Protein AF-A0A3B3R2S9-F1 (afdb_monomer_lite)

Structure (mmCIF, N/CA/C/O backbone):
data_AF-A0A3B3R2S9-F1
#
_entry.id   AF-A0A3B3R2S9-F1
#
loop_
_atom_site.group_PDB
_atom_site.id
_atom_site.type_symbol
_atom_site.label_atom_id
_atom_site.label_alt_id
_atom_site.label_comp_id
_atom_site.label_asym_id
_atom_site.label_entity_id
_atom_site.label_seq_id
_atom_site.pdbx_PDB_ins_code
_atom_site.Cartn_x
_atom_site.Cartn_y
_atom_site.Cartn_z
_atom_site.occupancy
_atom_site.B_iso_or_equiv
_atom_site.auth_seq_id
_atom_site.auth_comp_id
_atom_site.auth_asym_id
_atom_site.auth_atom_id
_atom_site.pdbx_PDB_model_num
ATOM 1 N N . MET A 1 1 ? -2.949 -17.315 0.047 1.00 50.81 1 MET A N 1
ATOM 2 C CA . MET A 1 1 ? -4.050 -16.637 0.762 1.00 50.81 1 MET A CA 1
ATOM 3 C C . MET A 1 1 ? -4.350 -17.452 1.998 1.00 50.81 1 MET A C 1
ATOM 5 O O . MET A 1 1 ? -4.270 -18.671 1.913 1.00 50.81 1 MET A O 1
ATOM 9 N N . VAL A 1 2 ? -4.607 -16.801 3.128 1.00 45.41 2 VAL A N 1
ATOM 10 C CA . VAL A 1 2 ? -4.947 -17.473 4.386 1.00 45.41 2 VAL A CA 1
ATOM 11 C C . VAL A 1 2 ? -6.343 -17.000 4.771 1.00 45.41 2 VAL A C 1
ATOM 13 O O . VAL A 1 2 ? -6.545 -15.801 4.929 1.00 45.41 2 VAL A O 1
ATOM 16 N N . ASN A 1 3 ? -7.291 -17.931 4.872 1.00 53.91 3 ASN A N 1
ATOM 17 C CA . ASN A 1 3 ? -8.600 -17.673 5.462 1.00 53.91 3 ASN A CA 1
ATOM 18 C C . ASN A 1 3 ? -8.483 -17.963 6.961 1.00 53.91 3 ASN A C 1
ATOM 20 O O . ASN A 1 3 ? -8.099 -19.068 7.350 1.00 53.91 3 ASN A O 1
ATOM 24 N N . LYS A 1 4 ? -8.765 -16.968 7.795 1.00 55.22 4 LYS A N 1
ATOM 25 C CA . LYS A 1 4 ? -8.927 -17.160 9.234 1.00 55.22 4 LYS A CA 1
ATOM 26 C C . LYS A 1 4 ? -10.239 -16.504 9.626 1.00 55.22 4 LYS A C 1
ATOM 28 O O . LYS A 1 4 ? -10.381 -15.294 9.481 1.00 55.22 4 LYS A O 1
ATOM 33 N N . LYS A 1 5 ? -11.177 -17.290 10.159 1.00 53.59 5 LYS A N 1
ATOM 34 C CA . LYS A 1 5 ? -12.248 -16.722 10.981 1.00 53.59 5 LYS A CA 1
ATOM 35 C C . LYS A 1 5 ? -11.568 -16.031 12.167 1.00 53.59 5 LYS A C 1
ATOM 37 O O . LYS A 1 5 ? -10.650 -16.601 12.763 1.00 53.59 5 LYS A O 1
ATOM 42 N N . GLY A 1 6 ? -11.942 -14.781 12.434 1.00 48.84 6 GLY A N 1
ATOM 43 C CA . GLY A 1 6 ? -11.413 -14.040 13.577 1.00 48.84 6 GLY A CA 1
ATOM 44 C C . GLY A 1 6 ? -11.714 -14.759 14.897 1.00 48.84 6 GLY A C 1
ATOM 45 O O . GLY A 1 6 ? -12.508 -15.695 14.947 1.00 48.84 6 GLY A O 1
ATOM 46 N N . VAL A 1 7 ? -11.118 -14.284 15.993 1.00 46.88 7 VAL A N 1
ATOM 47 C CA . VAL A 1 7 ? -11.374 -14.799 17.356 1.00 46.88 7 VAL A CA 1
ATOM 48 C C . VAL A 1 7 ? -12.874 -14.736 17.725 1.00 46.88 7 VAL A C 1
ATOM 50 O O . VAL A 1 7 ? -13.332 -15.493 18.573 1.00 46.88 7 VAL A O 1
ATOM 53 N N . ASN A 1 8 ? -13.657 -13.916 17.008 1.00 47.59 8 ASN A N 1
ATOM 54 C CA . ASN A 1 8 ? -15.119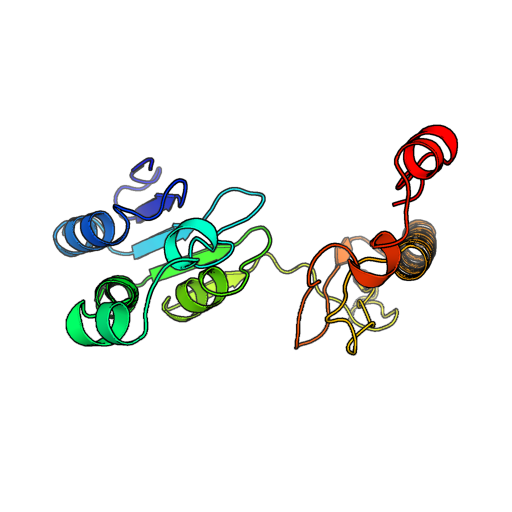 -13.897 17.008 1.00 47.59 8 ASN A CA 1
ATOM 55 C C . ASN A 1 8 ? -15.652 -14.386 15.648 1.00 47.59 8 ASN A C 1
ATOM 57 O O . ASN A 1 8 ? -15.314 -13.819 14.610 1.00 47.59 8 ASN A O 1
ATOM 61 N N . GLN A 1 9 ? -16.519 -15.402 15.651 1.00 60.22 9 GLN A N 1
ATOM 62 C CA . GLN A 1 9 ? -16.996 -16.147 14.468 1.00 60.22 9 GLN A CA 1
ATOM 63 C C . GLN A 1 9 ? -17.768 -15.319 13.408 1.00 60.22 9 GLN A C 1
ATOM 65 O O . GLN A 1 9 ? -18.133 -15.867 12.374 1.00 60.22 9 GLN A O 1
ATOM 70 N N . ASN A 1 10 ? -17.979 -14.016 13.640 1.00 71.31 10 ASN A N 1
ATOM 71 C CA . ASN A 1 10 ? -18.755 -13.096 12.797 1.00 71.31 10 ASN A CA 1
ATOM 72 C C . ASN A 1 10 ? -17.917 -12.287 11.778 1.00 71.31 10 ASN A C 1
ATOM 74 O O . ASN A 1 10 ? -18.448 -11.490 11.005 1.00 71.31 10 ASN A O 1
ATOM 78 N N . LEU A 1 11 ? -16.594 -12.471 11.774 1.00 75.06 11 LEU A N 1
ATOM 79 C CA . LEU A 1 11 ? -15.667 -11.721 10.924 1.00 75.06 11 LEU A CA 1
ATOM 80 C C . LEU A 1 11 ? -15.007 -12.624 9.877 1.00 75.06 11 LEU A C 1
ATOM 82 O O . LEU A 1 11 ? -14.326 -13.596 10.226 1.00 75.06 11 LEU A O 1
ATOM 86 N N . GLY A 1 12 ? -15.159 -12.255 8.604 1.00 76.38 12 GLY A N 1
ATOM 87 C CA . GLY A 1 12 ? -14.412 -12.824 7.485 1.00 76.38 12 GLY A CA 1
ATOM 88 C C . GLY A 1 12 ? -13.149 -12.010 7.219 1.00 76.38 12 GLY A C 1
ATOM 89 O O . GLY A 1 12 ? -13.237 -10.836 6.878 1.00 76.38 12 GLY A O 1
ATOM 90 N N . LEU A 1 13 ? -11.967 -12.605 7.380 1.00 79.50 13 LEU A N 1
ATOM 91 C CA . LEU A 1 13 ? -10.691 -11.927 7.136 1.00 79.50 13 LEU A CA 1
ATOM 92 C C . LEU A 1 13 ? -10.076 -12.397 5.816 1.00 79.50 13 LEU A C 1
ATOM 94 O O . LEU A 1 13 ? -9.788 -13.585 5.645 1.00 79.50 13 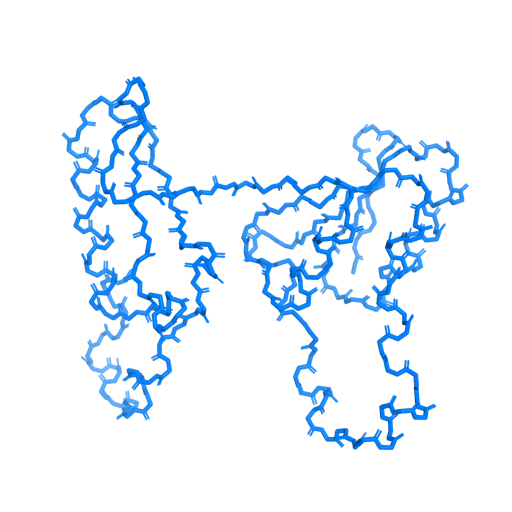LEU A O 1
ATOM 98 N N . VAL A 1 14 ? -9.798 -11.454 4.917 1.00 81.25 14 VAL A N 1
ATOM 99 C CA . VAL A 1 14 ? -9.018 -11.685 3.699 1.00 81.25 14 VAL A CA 1
ATOM 100 C C . VAL A 1 14 ? -7.657 -11.024 3.833 1.00 81.25 14 VAL A C 1
ATOM 102 O O . VAL A 1 14 ? -7.557 -9.803 3.896 1.00 81.25 14 VAL A O 1
ATOM 105 N N . GLN A 1 15 ? -6.598 -11.835 3.798 1.00 79.12 15 GLN A N 1
ATOM 106 C CA . GLN A 1 15 ? -5.230 -11.341 3.677 1.00 79.12 15 GLN A CA 1
ATOM 107 C C . GLN A 1 15 ? -4.704 -11.507 2.243 1.00 79.12 15 GLN A C 1
ATOM 109 O O . GLN A 1 15 ? -4.511 -12.631 1.750 1.00 79.12 15 GLN A O 1
ATOM 114 N N . LEU A 1 16 ? -4.446 -10.378 1.580 1.00 74.31 16 LEU A N 1
ATOM 115 C CA . LEU A 1 16 ? -3.936 -10.309 0.211 1.00 74.31 16 LEU A CA 1
ATOM 116 C C . LEU A 1 16 ? -2.459 -10.732 0.155 1.00 74.31 16 LEU A C 1
ATOM 118 O O . LEU A 1 16 ? -1.558 -9.918 0.308 1.00 74.31 16 LEU A O 1
ATOM 122 N N . ASN A 1 17 ? -2.213 -12.024 -0.089 1.00 63.50 17 ASN A N 1
ATOM 123 C CA . ASN A 1 17 ? -0.859 -12.563 -0.313 1.00 63.50 17 ASN A CA 1
ATOM 124 C C . ASN A 1 17 ? -0.622 -13.043 -1.766 1.00 63.50 17 ASN A C 1
ATOM 126 O O . ASN A 1 17 ? 0.525 -13.249 -2.146 1.00 63.50 17 ASN A O 1
ATOM 130 N N . ARG A 1 18 ? -1.688 -13.224 -2.573 1.00 57.59 18 ARG A N 1
ATOM 131 C CA . ARG A 1 18 ? -1.728 -13.371 -4.055 1.00 57.59 18 ARG A CA 1
ATOM 132 C C . ARG A 1 18 ? -3.179 -13.115 -4.527 1.00 57.59 18 ARG A C 1
ATOM 134 O O . ARG A 1 18 ? -4.068 -13.647 -3.874 1.00 57.59 18 ARG A O 1
ATOM 141 N N . PRO A 1 19 ? -3.456 -12.386 -5.627 1.00 58.12 19 PRO A N 1
ATOM 142 C CA . PRO A 1 19 ? -4.802 -11.853 -5.921 1.00 58.12 19 PRO A CA 1
ATOM 143 C C . PRO A 1 19 ? -5.835 -12.869 -6.450 1.00 58.12 19 PRO A C 1
ATOM 145 O O . PRO A 1 19 ? -7.031 -12.605 -6.399 1.00 58.12 19 PRO A O 1
ATOM 148 N N . LYS A 1 20 ? -5.415 -14.048 -6.933 1.00 59.62 20 LYS A N 1
ATOM 149 C CA . LYS A 1 20 ? -6.267 -14.940 -7.752 1.00 59.62 20 LYS A CA 1
ATOM 150 C C . LYS A 1 20 ? -7.482 -15.588 -7.054 1.00 59.62 20 LYS A C 1
ATOM 152 O O . LYS A 1 20 ? -8.237 -16.265 -7.735 1.00 59.62 20 LYS A O 1
ATOM 157 N N . ALA A 1 21 ? -7.695 -15.410 -5.747 1.00 70.19 21 ALA A N 1
ATOM 158 C CA . ALA A 1 21 ? -8.850 -15.994 -5.041 1.00 70.19 21 ALA A CA 1
ATOM 159 C C . ALA A 1 21 ? -9.625 -15.002 -4.159 1.00 70.19 21 ALA A C 1
ATOM 161 O O . ALA A 1 21 ? -10.443 -15.434 -3.352 1.00 70.19 21 ALA A O 1
ATOM 162 N N . LEU A 1 22 ? -9.410 -13.689 -4.323 1.00 80.31 22 LEU A N 1
ATOM 163 C CA . LEU A 1 22 ? -10.190 -12.670 -3.610 1.00 80.31 22 LEU A CA 1
ATOM 164 C C . LEU A 1 22 ? -11.696 -12.829 -3.879 1.00 80.31 22 LEU A C 1
ATOM 166 O O . LEU A 1 22 ? -12.482 -12.881 -2.941 1.00 80.31 22 LEU A O 1
ATOM 170 N N . ASN A 1 23 ? -12.077 -13.007 -5.145 1.00 82.94 23 ASN A N 1
ATOM 171 C CA . ASN A 1 23 ? -13.479 -13.120 -5.552 1.00 82.94 23 ASN A CA 1
ATOM 172 C C . ASN A 1 23 ? -14.179 -14.322 -4.911 1.00 82.94 23 ASN A C 1
ATOM 174 O O . ASN A 1 23 ? -15.222 -14.155 -4.294 1.00 82.94 23 ASN A O 1
ATOM 178 N N . ALA A 1 24 ? -13.553 -15.501 -4.971 1.00 82.25 24 ALA A N 1
ATOM 179 C CA . ALA A 1 24 ? -14.107 -16.718 -4.382 1.00 82.25 24 ALA A CA 1
ATOM 180 C C . ALA A 1 24 ? -14.246 -16.626 -2.851 1.00 82.25 24 ALA A C 1
ATOM 182 O O . ALA A 1 24 ? -15.160 -17.208 -2.274 1.00 82.25 24 ALA A O 1
ATOM 183 N N . LEU A 1 25 ? -13.357 -15.886 -2.178 1.00 81.25 25 LEU A N 1
ATOM 184 C CA . LEU A 1 25 ? -13.478 -15.628 -0.741 1.00 81.25 25 LEU A CA 1
ATOM 185 C C . LEU A 1 25 ? -14.642 -14.682 -0.436 1.00 81.25 25 LEU A C 1
ATOM 187 O O . LEU A 1 25 ? -15.387 -14.932 0.507 1.00 81.25 25 LEU A O 1
ATOM 191 N N . CYS A 1 26 ? -14.822 -13.629 -1.235 1.00 81.88 26 CYS A N 1
ATOM 192 C CA . CYS A 1 26 ? -15.975 -12.739 -1.122 1.00 81.88 26 CYS A CA 1
ATOM 193 C C . CYS A 1 26 ? -17.296 -13.490 -1.346 1.00 81.88 26 CYS A C 1
ATOM 195 O O . CYS A 1 26 ? -18.226 -13.296 -0.569 1.00 81.88 26 CYS A O 1
ATOM 197 N N . ASP A 1 27 ? -17.359 -14.378 -2.344 1.00 86.19 27 ASP A N 1
ATOM 198 C CA . ASP A 1 27 ? -18.520 -15.247 -2.588 1.00 86.19 27 ASP A CA 1
ATOM 199 C C . ASP A 1 27 ? -18.805 -16.153 -1.382 1.00 86.19 27 ASP A C 1
ATOM 201 O O . ASP A 1 27 ? -19.913 -16.153 -0.850 1.00 86.19 27 ASP A O 1
ATOM 205 N N . GLY A 1 28 ? -17.784 -16.854 -0.878 1.00 82.94 28 GLY A N 1
ATOM 206 C CA . GLY A 1 28 ? -17.942 -17.737 0.279 1.00 82.94 28 GLY A CA 1
ATOM 207 C C . GLY A 1 28 ? -18.366 -17.002 1.555 1.00 82.94 28 GLY A C 1
ATOM 208 O O . GLY A 1 28 ? -19.164 -17.521 2.334 1.00 82.94 28 GLY A O 1
ATOM 209 N N . PHE A 1 29 ? -17.876 -15.778 1.777 1.00 81.81 29 PHE A N 1
ATOM 210 C CA . PHE A 1 29 ? -18.318 -14.966 2.910 1.00 81.81 29 PHE A CA 1
ATOM 211 C C . PHE A 1 29 ? -19.720 -14.409 2.732 1.00 81.81 29 PHE A C 1
ATOM 213 O O . PHE A 1 29 ? -20.396 -14.234 3.737 1.00 81.81 29 PHE A O 1
ATOM 220 N N . GLU A 1 30 ? -20.175 -14.140 1.511 1.00 80.50 30 GLU A N 1
ATOM 221 C CA . GLU A 1 30 ? -21.546 -13.701 1.238 1.00 80.50 30 GLU A CA 1
ATOM 222 C C . GLU A 1 30 ? -22.560 -14.798 1.610 1.00 80.50 30 GLU A C 1
ATOM 224 O O . GLU A 1 30 ? -23.577 -14.503 2.240 1.00 80.50 30 GLU A O 1
ATOM 229 N N . GLU A 1 31 ? -22.239 -16.060 1.313 1.00 85.50 31 GLU A N 1
ATOM 230 C CA . GLU A 1 31 ? -23.083 -17.226 1.613 1.00 85.50 31 GLU A CA 1
ATOM 231 C C . GLU A 1 31 ? -23.081 -17.627 3.101 1.00 85.50 31 GLU A C 1
ATOM 233 O O . GLU A 1 31 ? -24.10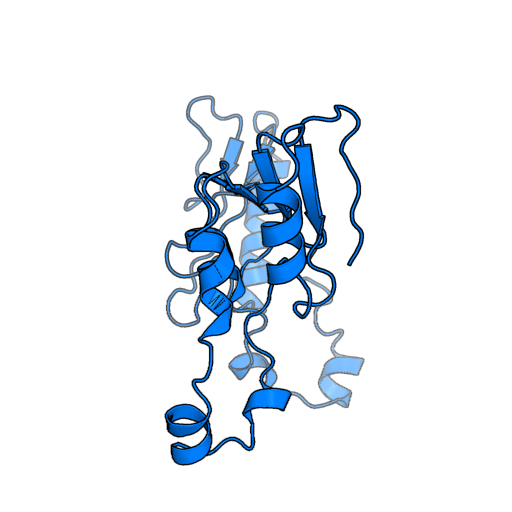2 -18.085 3.615 1.00 85.50 31 GLU A O 1
ATOM 238 N N . ASP A 1 32 ? -21.971 -17.431 3.826 1.00 80.88 32 ASP A N 1
ATOM 239 C CA . ASP A 1 32 ? -21.867 -17.812 5.244 1.00 80.88 32 ASP A CA 1
ATOM 240 C C . ASP A 1 32 ? -22.691 -16.872 6.142 1.00 80.88 32 ASP A C 1
ATOM 242 O O . ASP A 1 32 ? -22.241 -15.783 6.503 1.00 80.88 32 ASP A O 1
ATOM 246 N N . SER A 1 33 ? -23.893 -17.288 6.552 1.00 80.06 33 SER A N 1
ATOM 247 C CA . SER A 1 33 ? -24.795 -16.493 7.403 1.00 80.06 33 SER A CA 1
ATOM 248 C C . SER A 1 33 ? -24.218 -16.130 8.776 1.00 80.06 33 SER A C 1
ATOM 250 O O . SER A 1 33 ? -24.787 -15.280 9.458 1.00 80.06 33 SER A O 1
ATOM 252 N N . GLN A 1 34 ? -23.124 -16.768 9.207 1.00 77.88 34 GLN A N 1
ATOM 253 C CA . GLN A 1 34 ? -22.439 -16.411 10.448 1.00 77.88 34 GLN A CA 1
ATOM 254 C C . GLN A 1 34 ? -21.533 -15.194 10.279 1.00 77.88 34 GLN A C 1
ATOM 256 O O . GLN A 1 34 ? -21.250 -14.548 11.277 1.00 77.88 34 GLN A O 1
ATOM 261 N N . VAL A 1 35 ? -21.086 -14.875 9.059 1.00 80.38 35 VAL A N 1
ATOM 262 C CA . VAL A 1 35 ? -20.249 -13.704 8.766 1.00 80.38 35 VAL A CA 1
ATOM 263 C C . VAL A 1 35 ? -21.129 -12.489 8.505 1.00 80.38 35 VAL A C 1
ATOM 265 O O . VAL A 1 35 ? -21.984 -12.513 7.621 1.00 80.38 35 VAL A O 1
ATOM 268 N N . GLY A 1 36 ? -20.880 -11.409 9.233 1.00 74.19 36 GLY A N 1
ATOM 269 C CA . GLY A 1 36 ? -21.604 -10.143 9.136 1.00 74.19 36 GLY A CA 1
ATOM 270 C C . GLY A 1 36 ? -20.732 -8.977 8.679 1.00 74.19 36 GLY A C 1
ATOM 271 O O . GLY A 1 36 ? -21.269 -7.933 8.333 1.00 74.19 36 GLY A O 1
ATOM 272 N N . VAL A 1 37 ? -19.406 -9.144 8.650 1.00 79.88 37 VAL A N 1
ATOM 273 C CA . VAL A 1 37 ? -18.450 -8.149 8.142 1.00 79.88 37 VAL A CA 1
ATOM 274 C C . VAL A 1 37 ? -17.243 -8.836 7.507 1.00 79.88 37 VAL A C 1
ATOM 276 O O . VAL A 1 37 ? -16.750 -9.851 8.012 1.00 79.88 37 VAL A O 1
ATOM 279 N N . VAL A 1 38 ? -16.750 -8.264 6.411 1.00 82.06 38 VAL A N 1
ATOM 280 C CA . VAL A 1 38 ? -15.533 -8.698 5.725 1.00 82.06 38 VAL A CA 1
ATOM 281 C C . VAL A 1 38 ? -14.441 -7.657 5.940 1.00 82.06 38 VAL A C 1
ATOM 283 O O . VAL A 1 38 ? -14.652 -6.469 5.733 1.00 82.06 38 VAL A O 1
ATOM 286 N N . VAL A 1 39 ? -13.250 -8.091 6.338 1.00 82.56 39 VAL A N 1
ATOM 287 C CA . VAL A 1 39 ? -12.067 -7.235 6.443 1.00 82.56 39 VAL A CA 1
ATOM 288 C C . VAL A 1 39 ? -11.066 -7.663 5.387 1.00 82.56 39 VAL A C 1
ATOM 290 O O . VAL A 1 39 ? -10.578 -8.794 5.408 1.00 82.56 39 VAL A O 1
ATOM 293 N N . ILE A 1 40 ? -10.745 -6.751 4.475 1.00 83.50 40 ILE A N 1
ATOM 294 C CA . ILE A 1 40 ? -9.671 -6.911 3.502 1.00 83.50 40 ILE A CA 1
ATOM 295 C C . ILE A 1 40 ? -8.449 -6.184 4.045 1.00 83.50 40 ILE A C 1
ATOM 297 O O . ILE A 1 40 ? -8.474 -4.984 4.306 1.00 83.50 40 ILE A O 1
ATOM 301 N N . THR A 1 41 ? -7.367 -6.929 4.208 1.00 79.88 41 THR A N 1
ATOM 302 C CA . THR A 1 41 ? -6.070 -6.404 4.620 1.00 79.88 41 THR A CA 1
ATOM 303 C C . THR A 1 41 ? -4.988 -6.977 3.725 1.00 79.88 41 THR A C 1
ATOM 305 O O . THR A 1 41 ? -5.134 -8.032 3.102 1.00 79.88 41 THR A O 1
ATOM 308 N N . GLY A 1 42 ? -3.860 -6.291 3.668 1.00 73.81 42 GLY A N 1
ATOM 309 C CA . GLY A 1 42 ? -2.663 -6.829 3.046 1.00 73.81 42 GLY A CA 1
ATOM 310 C C . GLY A 1 42 ? -1.662 -7.342 4.053 1.00 73.81 42 GLY A C 1
ATOM 311 O O . GLY A 1 42 ? -1.963 -7.564 5.227 1.00 73.81 42 GLY A O 1
ATOM 312 N N . SER A 1 43 ? -0.441 -7.518 3.565 1.00 66.94 43 SER A N 1
ATOM 313 C CA . SER A 1 43 ? 0.717 -7.591 4.445 1.00 66.94 43 SER A CA 1
ATOM 314 C C . SER A 1 43 ? 0.953 -6.241 5.124 1.00 66.94 43 SER A C 1
ATOM 316 O O . SER A 1 43 ? 0.501 -5.207 4.640 1.00 66.94 43 SER A O 1
ATOM 318 N N . GLU A 1 44 ? 1.735 -6.244 6.196 1.00 60.75 44 GLU A N 1
ATOM 319 C CA . GLU A 1 44 ? 2.125 -5.033 6.930 1.00 60.75 44 GLU A CA 1
ATOM 320 C C . GLU A 1 44 ? 2.912 -4.009 6.088 1.00 60.75 44 GLU A C 1
ATOM 322 O O . GLU A 1 44 ? 3.119 -2.885 6.531 1.00 60.75 44 GLU A O 1
ATOM 327 N N . LYS A 1 45 ? 3.400 -4.390 4.899 1.00 55.69 45 LYS A N 1
ATOM 328 C CA . LYS A 1 45 ? 4.308 -3.566 4.080 1.00 55.69 45 LYS A CA 1
ATOM 329 C C . LYS A 1 45 ? 3.631 -2.936 2.872 1.00 55.69 45 LYS A C 1
ATOM 331 O O . LYS A 1 45 ? 3.881 -1.784 2.531 1.00 55.69 45 LYS A O 1
ATOM 336 N N . ALA A 1 46 ? 2.817 -3.719 2.185 1.00 57.44 46 ALA A N 1
ATOM 337 C CA . ALA A 1 46 ? 2.083 -3.288 1.013 1.00 57.44 46 ALA A CA 1
ATOM 338 C C . ALA A 1 46 ? 0.857 -4.172 0.874 1.00 57.44 46 ALA A C 1
ATOM 340 O O . ALA A 1 46 ? 0.908 -5.385 1.126 1.00 57.44 46 ALA A O 1
ATOM 341 N N . ILE A 1 47 ? -0.240 -3.551 0.464 1.00 59.72 47 ILE A N 1
ATOM 342 C CA . ILE A 1 47 ? -1.529 -4.234 0.435 1.00 59.72 47 ILE A CA 1
ATOM 343 C C . ILE A 1 47 ? -1.879 -4.671 -0.968 1.00 59.72 47 ILE A C 1
ATOM 345 O O . ILE A 1 47 ? -2.279 -5.812 -1.181 1.00 59.72 47 ILE A O 1
ATOM 349 N N . ALA A 1 48 ? -1.608 -3.798 -1.929 1.00 62.06 48 ALA A N 1
ATOM 350 C CA . ALA A 1 48 ? -1.506 -4.133 -3.333 1.00 62.06 48 ALA A CA 1
ATOM 351 C C . ALA A 1 48 ? -0.751 -3.002 -4.045 1.00 62.06 48 ALA A C 1
ATOM 353 O O . ALA A 1 48 ? -0.999 -1.821 -3.800 1.00 62.06 48 ALA A O 1
ATOM 354 N N . ALA A 1 49 ? 0.193 -3.371 -4.913 1.00 56.44 49 ALA A N 1
ATOM 355 C CA . ALA A 1 49 ? 0.967 -2.432 -5.731 1.00 56.44 49 ALA A CA 1
ATOM 356 C C . ALA A 1 49 ? 0.312 -2.159 -7.104 1.00 56.44 49 ALA A C 1
ATOM 358 O O . ALA A 1 49 ? 0.894 -1.484 -7.954 1.00 56.44 49 ALA A O 1
ATOM 359 N N . GLY A 1 50 ? -0.897 -2.694 -7.310 1.00 63.47 50 GLY A N 1
ATOM 360 C CA . GLY A 1 50 ? -1.634 -2.676 -8.567 1.00 63.47 50 GLY A CA 1
ATOM 361 C C . GLY A 1 50 ? -1.477 -3.952 -9.384 1.00 63.47 50 GLY A C 1
ATOM 362 O O . GLY A 1 50 ? -1.002 -4.971 -8.883 1.00 63.47 50 GLY A O 1
ATOM 363 N N . SER A 1 51 ? -1.933 -3.895 -10.633 1.00 70.00 51 SER A N 1
ATOM 364 C CA . SER A 1 51 ? -1.847 -5.002 -11.586 1.00 70.00 51 SER A CA 1
ATOM 365 C C . SER A 1 51 ? -0.395 -5.381 -11.883 1.00 70.00 51 SER A C 1
ATOM 367 O O . SER A 1 51 ? 0.494 -4.527 -11.882 1.00 70.00 51 SER A O 1
ATOM 369 N N . ASP A 1 52 ? -0.151 -6.666 -12.148 1.00 74.81 52 ASP A N 1
ATOM 370 C CA . ASP A 1 52 ? 1.185 -7.166 -12.465 1.00 74.81 52 ASP A CA 1
ATOM 371 C C . ASP A 1 52 ? 1.647 -6.622 -13.828 1.00 74.81 52 ASP A C 1
ATOM 373 O O . ASP A 1 52 ? 1.156 -7.008 -14.889 1.00 74.81 52 ASP A O 1
ATOM 377 N N . ILE A 1 53 ? 2.610 -5.699 -13.795 1.00 75.56 53 ILE A N 1
ATOM 378 C CA . ILE A 1 53 ? 3.142 -5.032 -14.990 1.00 75.56 53 ILE A CA 1
ATOM 379 C C . ILE A 1 53 ? 3.780 -6.043 -15.953 1.00 75.56 53 ILE A C 1
ATOM 381 O O . ILE A 1 53 ? 3.699 -5.856 -17.165 1.00 75.56 53 ILE A O 1
ATOM 385 N N . LYS A 1 54 ? 4.383 -7.126 -15.442 1.00 76.50 54 LYS A N 1
ATOM 386 C CA . LYS A 1 54 ? 5.002 -8.162 -16.283 1.00 76.50 54 LYS A CA 1
ATOM 387 C C . LYS A 1 54 ? 3.946 -8.993 -16.999 1.00 76.50 54 LYS A C 1
ATOM 389 O O . LYS A 1 54 ? 4.153 -9.375 -18.146 1.00 76.50 54 LYS A O 1
ATOM 394 N N . GLU A 1 55 ? 2.818 -9.246 -16.339 1.00 75.38 55 GLU A N 1
ATOM 395 C CA . GLU A 1 55 ? 1.679 -9.936 -16.949 1.00 75.38 55 GLU A CA 1
ATOM 396 C C . GLU A 1 55 ? 1.085 -9.112 -18.097 1.00 75.38 55 GLU A C 1
ATOM 398 O O . GLU A 1 55 ? 0.782 -9.653 -19.158 1.00 75.38 55 GLU A O 1
ATOM 403 N N . MET A 1 56 ? 0.991 -7.794 -17.913 1.00 74.50 56 MET A N 1
ATOM 404 C CA . MET A 1 56 ? 0.389 -6.881 -18.887 1.00 74.50 56 MET A CA 1
ATOM 405 C C . MET A 1 56 ? 1.343 -6.432 -20.005 1.00 74.50 56 MET A C 1
ATOM 407 O O . MET A 1 56 ? 0.882 -5.890 -21.008 1.00 74.50 56 MET A O 1
ATOM 411 N N . GLN A 1 57 ? 2.657 -6.642 -19.858 1.00 80.81 57 GLN A N 1
ATOM 412 C CA . GLN A 1 57 ? 3.692 -6.074 -20.736 1.00 80.81 57 GLN A CA 1
ATOM 413 C C . GLN A 1 57 ? 3.482 -6.385 -22.226 1.00 80.81 57 GLN A C 1
ATOM 415 O O . GLN A 1 57 ? 3.762 -5.540 -23.073 1.00 80.81 57 GLN A O 1
ATOM 420 N N . ASN A 1 58 ? 2.999 -7.588 -22.544 1.00 82.25 58 ASN A N 1
ATOM 421 C CA . ASN A 1 58 ? 2.884 -8.078 -23.923 1.00 82.25 58 ASN A CA 1
ATOM 422 C C . ASN A 1 58 ? 1.453 -8.039 -24.469 1.00 82.25 58 ASN A C 1
ATOM 424 O O . ASN A 1 58 ? 1.172 -8.612 -25.522 1.00 82.25 58 ASN A O 1
ATOM 428 N N . TRP A 1 59 ? 0.520 -7.434 -23.740 1.00 79.50 59 TRP A N 1
ATOM 429 C CA . TRP A 1 59 ? -0.870 -7.429 -24.155 1.00 79.50 59 TRP A CA 1
ATOM 430 C C . TRP A 1 59 ? -1.141 -6.419 -25.259 1.00 79.50 59 TRP A C 1
ATOM 432 O O . TRP A 1 59 ? -0.587 -5.322 -25.299 1.00 79.50 59 TRP A O 1
ATOM 442 N N . THR A 1 60 ? -2.047 -6.797 -26.155 1.00 85.00 60 THR A N 1
ATOM 443 C CA . THR A 1 60 ? -2.502 -5.948 -27.252 1.00 85.00 60 THR A CA 1
ATOM 444 C C . THR A 1 60 ? -3.872 -5.367 -26.938 1.00 85.00 60 THR A C 1
ATOM 446 O O . THR A 1 60 ? -4.647 -5.924 -26.160 1.00 85.00 60 THR A O 1
ATOM 449 N N . PHE A 1 61 ? -4.209 -4.267 -27.607 1.00 77.62 61 PHE A N 1
ATOM 450 C CA . PHE A 1 61 ? -5.540 -3.668 -27.528 1.00 77.62 61 PHE A CA 1
ATOM 451 C C . PHE A 1 61 ? -6.662 -4.690 -27.783 1.00 77.62 61 PHE A C 1
ATOM 453 O O . PHE A 1 61 ? -7.621 -4.763 -27.016 1.00 77.62 61 PHE A O 1
ATOM 460 N N . LEU A 1 62 ? -6.518 -5.517 -28.826 1.00 78.62 62 LEU A N 1
ATOM 461 C CA . LEU A 1 62 ? -7.522 -6.517 -29.187 1.00 78.62 62 LEU A CA 1
ATOM 462 C C . LEU A 1 62 ? -7.685 -7.579 -28.092 1.00 78.62 62 LEU A C 1
ATOM 464 O O . LEU A 1 62 ? -8.814 -7.971 -27.799 1.00 78.62 62 LEU A O 1
ATOM 468 N N . ALA A 1 63 ? -6.587 -8.004 -27.459 1.00 78.06 63 ALA A N 1
ATOM 469 C CA . ALA A 1 63 ? -6.624 -8.950 -26.345 1.00 78.06 63 ALA A CA 1
ATOM 470 C C . ALA A 1 63 ? -7.364 -8.369 -25.129 1.00 78.06 63 ALA A C 1
ATOM 472 O O . ALA A 1 63 ? -8.183 -9.059 -24.529 1.00 78.06 63 ALA A O 1
ATOM 473 N N . CYS A 1 64 ? -7.150 -7.090 -24.809 1.00 78.12 64 CYS A N 1
ATOM 474 C CA . CYS A 1 64 ? -7.868 -6.426 -23.720 1.00 78.12 64 CYS A CA 1
ATOM 475 C C . CYS A 1 64 ? -9.370 -6.285 -24.011 1.00 78.12 64 CYS A C 1
ATOM 477 O O . CYS A 1 64 ? -10.193 -6.556 -23.136 1.00 78.12 64 CYS A O 1
ATOM 479 N N . TYR A 1 65 ? -9.719 -5.871 -25.235 1.00 72.69 65 TYR A N 1
ATOM 480 C CA . TYR A 1 65 ? -11.101 -5.605 -25.640 1.00 72.69 65 TYR A CA 1
ATOM 481 C C . TYR A 1 65 ? -11.934 -6.888 -25.759 1.00 72.69 65 TYR A C 1
ATOM 483 O O . TYR A 1 65 ? -13.029 -6.973 -25.212 1.00 72.69 65 TYR A O 1
ATOM 491 N N . SER A 1 66 ? -11.402 -7.907 -26.438 1.00 79.25 66 SER A N 1
ATOM 492 C CA . SER A 1 66 ? -12.098 -9.188 -26.632 1.00 79.25 66 SER A CA 1
ATOM 493 C C . SER A 1 66 ? -12.037 -10.104 -25.406 1.00 79.25 66 SER A C 1
ATOM 495 O O . SER A 1 66 ? -12.960 -10.881 -25.179 1.00 79.25 66 SER A O 1
ATOM 497 N N . GLY A 1 67 ? -10.979 -9.997 -24.595 1.00 76.06 67 GLY A N 1
ATOM 498 C CA . GLY A 1 67 ? -10.761 -10.813 -23.399 1.00 76.06 67 GLY A CA 1
ATOM 499 C C . GLY A 1 67 ? -11.431 -10.288 -22.129 1.00 76.06 67 GLY A C 1
ATOM 500 O O . GLY A 1 67 ? -11.209 -10.854 -21.062 1.00 76.06 67 GLY A O 1
ATOM 501 N N . ASN A 1 68 ? -12.224 -9.212 -22.224 1.00 73.06 68 ASN A N 1
ATOM 502 C CA . ASN A 1 68 ? -12.929 -8.599 -21.096 1.00 73.06 68 ASN A CA 1
ATOM 503 C C . ASN A 1 68 ? -11.991 -8.309 -19.907 1.00 73.06 68 ASN A C 1
ATOM 505 O O . ASN A 1 68 ? -12.225 -8.727 -18.764 1.00 73.06 68 ASN A O 1
ATOM 509 N N . PHE A 1 69 ? -10.867 -7.648 -20.204 1.00 69.94 69 PHE A N 1
ATOM 510 C CA . PHE A 1 69 ? -9.829 -7.354 -19.223 1.00 69.94 69 PHE A CA 1
ATOM 511 C C . PHE A 1 69 ? -10.393 -6.617 -17.995 1.00 69.94 69 PHE A C 1
ATOM 513 O O . PHE A 1 69 ? -11.208 -5.711 -18.124 1.00 69.94 69 PHE A O 1
ATOM 520 N N . LEU A 1 70 ? -9.941 -7.013 -16.798 1.00 67.62 70 LEU A N 1
ATOM 521 C CA . LEU A 1 70 ? -10.365 -6.495 -15.487 1.00 67.62 70 LEU A CA 1
ATOM 522 C C . LEU A 1 70 ? -11.831 -6.745 -15.111 1.00 67.62 70 LEU A C 1
ATOM 524 O O . LEU A 1 70 ? -12.231 -6.344 -14.024 1.00 67.62 70 LEU A O 1
ATOM 528 N N . SER A 1 71 ? -12.624 -7.456 -15.915 1.00 71.88 71 SER A N 1
ATOM 529 C CA . SER A 1 71 ? -14.045 -7.706 -15.605 1.00 71.88 71 SER A CA 1
ATOM 530 C C . SER A 1 71 ? -14.302 -8.374 -14.254 1.00 71.88 71 SER A C 1
ATOM 532 O O . SER A 1 71 ? -15.368 -8.211 -13.677 1.00 71.88 71 SER A O 1
ATOM 534 N N . HIS A 1 72 ? -13.311 -9.083 -13.719 1.00 73.25 72 HIS A N 1
ATOM 535 C CA . HIS A 1 72 ? -13.365 -9.740 -12.413 1.00 73.25 72 HIS A CA 1
ATOM 536 C C . HIS A 1 72 ? -12.911 -8.840 -11.246 1.00 73.25 72 HIS A C 1
ATOM 538 O O . HIS A 1 72 ? -12.980 -9.270 -10.097 1.00 73.25 72 HIS A O 1
ATOM 544 N N . TRP A 1 73 ? -12.398 -7.632 -11.497 1.00 73.69 73 TRP A N 1
ATOM 545 C CA . TRP A 1 73 ? -11.807 -6.765 -10.463 1.00 73.69 73 TRP A CA 1
ATOM 546 C C . TRP A 1 73 ? -12.843 -6.018 -9.619 1.00 73.69 73 TRP A C 1
ATOM 548 O O . TRP A 1 73 ? -12.511 -5.521 -8.551 1.00 73.69 73 TRP A O 1
ATOM 558 N N . ASN A 1 74 ? -14.098 -5.974 -10.061 1.00 77.88 74 ASN A N 1
ATOM 559 C CA . ASN A 1 74 ? -15.189 -5.279 -9.379 1.00 77.88 74 ASN A CA 1
ATOM 560 C C . ASN A 1 74 ? -15.987 -6.176 -8.416 1.00 77.88 74 ASN A C 1
ATOM 562 O O . ASN A 1 74 ? -16.976 -5.728 -7.851 1.00 77.88 74 ASN A O 1
ATOM 566 N N . ARG A 1 75 ? -15.609 -7.444 -8.196 1.00 83.50 75 ARG A N 1
ATOM 567 C CA . ARG A 1 75 ? -16.430 -8.352 -7.372 1.00 83.50 75 ARG A CA 1
ATOM 568 C C . ARG A 1 75 ? -16.663 -7.828 -5.952 1.00 83.50 75 ARG A C 1
ATOM 570 O O . ARG A 1 75 ? -17.754 -8.020 -5.412 1.00 83.50 75 ARG A O 1
ATOM 577 N N . VAL A 1 76 ? -15.656 -7.166 -5.379 1.00 84.38 76 VAL A N 1
ATOM 578 C CA . VAL A 1 76 ? -15.704 -6.579 -4.032 1.00 84.38 76 VAL A CA 1
ATOM 579 C C . VAL A 1 76 ? -16.821 -5.539 -3.913 1.00 84.38 76 VAL A C 1
ATOM 581 O O . VAL A 1 76 ? -17.495 -5.521 -2.892 1.00 84.38 76 VAL A O 1
ATOM 584 N N . SER A 1 77 ? -17.118 -4.772 -4.971 1.00 82.88 77 SER A N 1
ATOM 585 C CA . SER A 1 77 ? -18.177 -3.750 -4.941 1.00 82.88 77 SER A CA 1
ATOM 586 C C . SER A 1 77 ? -19.603 -4.314 -4.970 1.00 82.88 77 SER A C 1
ATOM 588 O O . SER A 1 77 ? -20.559 -3.559 -4.839 1.00 82.88 77 SER A O 1
ATOM 590 N N . PHE A 1 78 ? -19.768 -5.623 -5.187 1.00 85.00 78 PHE A N 1
ATOM 591 C CA . PHE A 1 78 ? -21.070 -6.304 -5.183 1.00 85.00 78 PHE A CA 1
ATOM 592 C C . PHE A 1 78 ? -21.278 -7.193 -3.951 1.00 85.00 78 PHE A C 1
ATOM 594 O O . PHE A 1 78 ? -22.232 -7.969 -3.899 1.00 85.00 78 PHE A O 1
ATOM 601 N N . VAL A 1 79 ? -20.363 -7.164 -2.982 1.00 83.25 79 VAL A N 1
ATOM 602 C CA . VAL A 1 79 ? -20.567 -7.837 -1.693 1.00 83.25 79 VAL A CA 1
ATOM 603 C C . VAL A 1 79 ? -21.619 -7.040 -0.921 1.00 83.25 79 VAL A C 1
ATOM 605 O O . VAL A 1 79 ? -21.512 -5.823 -0.825 1.00 83.25 79 VAL A O 1
ATOM 608 N N . ARG A 1 80 ? -22.670 -7.699 -0.413 1.00 86.56 80 ARG A N 1
ATOM 609 C CA . ARG A 1 80 ? -23.752 -7.000 0.313 1.00 86.56 80 ARG A CA 1
ATOM 610 C C . ARG A 1 80 ? -23.423 -6.820 1.790 1.00 86.56 80 ARG A C 1
ATOM 612 O O . ARG A 1 80 ? -24.023 -5.982 2.459 1.00 86.56 80 ARG A O 1
ATOM 619 N N . LYS A 1 81 ? -22.510 -7.640 2.313 1.00 82.25 81 LYS A N 1
ATOM 620 C CA . LYS A 1 81 ? -21.988 -7.521 3.676 1.00 82.25 81 LYS A CA 1
ATOM 621 C C . LYS A 1 81 ? -20.979 -6.370 3.750 1.00 82.25 81 LYS A C 1
ATOM 623 O O . LYS A 1 81 ? -20.166 -6.268 2.838 1.00 82.25 81 LYS A O 1
ATOM 628 N N . PRO A 1 82 ? -20.967 -5.570 4.832 1.00 84.69 82 PRO A N 1
ATOM 629 C CA . PRO A 1 82 ? -19.994 -4.497 5.005 1.00 84.69 82 PRO A CA 1
ATOM 630 C C . PRO A 1 82 ? -18.547 -4.973 4.824 1.00 84.69 82 PRO A C 1
ATOM 632 O O . PRO A 1 82 ? -18.141 -5.977 5.422 1.00 84.69 82 PRO A O 1
ATOM 635 N N . VAL A 1 83 ? -17.766 -4.233 4.040 1.00 82.12 83 VAL A N 1
ATOM 636 C CA . VAL A 1 83 ? -16.364 -4.502 3.718 1.00 82.12 83 VAL A CA 1
ATOM 637 C C . VAL A 1 83 ? -15.473 -3.383 4.254 1.00 82.12 83 VAL A C 1
ATOM 639 O O . VAL A 1 83 ? -15.601 -2.220 3.882 1.00 82.12 83 VAL A O 1
ATOM 642 N N . ILE A 1 84 ? -14.515 -3.731 5.108 1.00 82.69 84 ILE A N 1
ATOM 643 C CA . ILE A 1 84 ? -13.532 -2.798 5.663 1.00 82.69 84 ILE A CA 1
ATOM 644 C C . ILE A 1 84 ? -12.181 -3.062 5.010 1.00 82.69 84 ILE A C 1
ATOM 646 O O . ILE A 1 84 ? -11.633 -4.159 5.128 1.00 82.69 84 ILE A O 1
ATOM 650 N N . PHE A 1 85 ? -11.611 -2.043 4.377 1.00 82.94 85 PHE A N 1
ATOM 651 C CA . PHE A 1 85 ? -10.220 -2.058 3.957 1.00 82.94 85 PHE A CA 1
ATOM 652 C C . PHE A 1 85 ? -9.339 -1.571 5.103 1.00 82.94 85 PHE A C 1
ATOM 654 O O . PHE A 1 85 ? -9.247 -0.374 5.378 1.00 82.94 85 PHE A O 1
ATOM 661 N N . ALA A 1 86 ? -8.705 -2.505 5.801 1.00 78.00 86 ALA A N 1
ATOM 662 C CA . ALA A 1 86 ? -7.781 -2.189 6.877 1.00 78.00 86 ALA A CA 1
ATOM 663 C C . ALA A 1 86 ? -6.367 -2.130 6.307 1.00 78.00 86 ALA A C 1
ATOM 665 O O . ALA A 1 86 ? -5.827 -3.149 5.867 1.00 78.00 86 ALA A O 1
ATOM 666 N N . MET A 1 87 ? -5.774 -0.932 6.310 1.00 72.38 87 MET A N 1
ATOM 667 C CA . MET A 1 87 ? -4.450 -0.723 5.755 1.00 72.38 87 MET A CA 1
ATOM 668 C C . MET A 1 87 ? -3.396 -0.232 6.731 1.00 72.38 87 MET A C 1
ATOM 670 O O . MET A 1 87 ? -3.526 0.817 7.359 1.00 72.38 87 MET A O 1
ATOM 674 N N . ASN A 1 88 ? -2.302 -0.995 6.758 1.00 59.62 88 ASN A N 1
ATOM 675 C CA . ASN A 1 88 ? -1.009 -0.615 7.295 1.00 59.62 88 ASN A CA 1
ATOM 676 C C . ASN A 1 88 ? -0.008 -0.626 6.122 1.00 59.62 88 ASN A C 1
ATOM 678 O O . ASN A 1 88 ? 0.251 -1.686 5.551 1.00 59.62 88 ASN A O 1
ATOM 682 N N . GLY A 1 89 ? 0.465 0.548 5.688 1.00 58.88 89 GLY A N 1
ATOM 683 C CA . GLY A 1 89 ? 1.363 0.699 4.531 1.00 58.88 89 GLY A CA 1
ATOM 684 C C . GLY A 1 89 ? 0.703 1.272 3.268 1.00 58.88 89 GLY A C 1
ATOM 685 O O . GLY A 1 89 ? -0.354 1.896 3.330 1.00 58.88 89 GLY A O 1
ATOM 686 N N . PHE A 1 90 ? 1.345 1.108 2.104 1.00 57.12 90 PHE A N 1
ATOM 687 C CA . PHE A 1 90 ? 0.893 1.748 0.862 1.00 57.12 90 PHE A CA 1
ATOM 688 C C . PHE A 1 90 ? -0.117 0.901 0.088 1.00 57.12 90 PHE A C 1
ATOM 690 O O . PHE A 1 90 ? 0.093 -0.285 -0.187 1.00 57.12 90 PHE A O 1
ATOM 697 N N . ALA A 1 91 ? -1.184 1.563 -0.342 1.00 62.94 91 ALA A N 1
ATOM 698 C CA . ALA A 1 91 ? -2.054 1.114 -1.411 1.00 62.94 91 ALA A CA 1
ATOM 699 C C . ALA A 1 91 ? -1.676 1.913 -2.666 1.00 62.94 91 ALA A C 1
ATOM 701 O O . ALA A 1 91 ? -1.934 3.113 -2.742 1.00 62.94 91 ALA A O 1
ATOM 702 N N . LEU A 1 92 ? -1.001 1.278 -3.628 1.00 59.84 92 LEU A N 1
ATOM 703 C CA . LEU A 1 92 ? -0.535 1.945 -4.848 1.00 59.84 92 LEU A CA 1
ATOM 704 C C . LEU A 1 92 ? -1.299 1.404 -6.055 1.00 59.84 92 LEU A C 1
ATOM 706 O O . LEU A 1 92 ? -1.524 0.197 -6.161 1.00 59.84 92 LEU A O 1
ATOM 710 N N . ARG A 1 93 ? -1.660 2.291 -6.991 1.00 71.44 93 ARG A N 1
ATOM 711 C CA . ARG A 1 93 ? -2.339 1.933 -8.251 1.00 71.44 93 ARG A CA 1
ATOM 712 C C . ARG A 1 93 ? -3.587 1.080 -7.959 1.00 71.44 93 ARG A C 1
ATOM 714 O O . ARG A 1 93 ? -4.421 1.512 -7.172 1.00 71.44 93 ARG A O 1
ATOM 721 N N . GLY A 1 94 ? -3.681 -0.140 -8.486 1.00 70.88 94 GLY A N 1
ATOM 722 C CA . GLY A 1 94 ? -4.825 -1.027 -8.240 1.00 70.88 94 GLY A CA 1
ATOM 723 C C . GLY A 1 94 ? -5.052 -1.456 -6.789 1.00 70.88 94 GLY A C 1
ATOM 724 O O . GLY A 1 94 ? -6.150 -1.887 -6.451 1.00 70.88 94 GLY A O 1
ATOM 725 N N . GLY A 1 95 ? -4.076 -1.280 -5.892 1.00 74.56 95 GLY A N 1
ATOM 726 C CA . GLY A 1 95 ? -4.338 -1.418 -4.458 1.00 74.56 95 GLY A CA 1
ATOM 727 C C . GLY A 1 95 ? -5.146 -0.272 -3.859 1.00 74.56 95 GLY A C 1
ATOM 728 O O . GLY A 1 95 ? -5.911 -0.505 -2.930 1.00 74.56 95 GLY A O 1
ATOM 729 N N . CYS A 1 96 ? -5.012 0.943 -4.400 1.00 73.12 96 CYS A N 1
ATOM 730 C CA . CYS A 1 96 ? -5.852 2.081 -4.025 1.00 73.12 96 CYS A CA 1
ATOM 731 C C . CYS A 1 96 ? -7.275 1.907 -4.585 1.00 73.12 96 CYS A C 1
ATOM 733 O O . CYS A 1 96 ? -8.245 2.136 -3.872 1.00 73.12 96 CYS A O 1
ATOM 735 N N . GLU A 1 97 ? -7.408 1.407 -5.820 1.00 75.56 97 GLU A N 1
ATOM 736 C CA . GLU A 1 97 ? -8.710 1.088 -6.435 1.00 75.56 97 GLU A CA 1
ATOM 737 C C . GLU A 1 97 ? -9.483 0.050 -5.614 1.00 75.56 97 GLU A C 1
ATOM 739 O O . GLU A 1 97 ? -10.668 0.229 -5.349 1.00 75.56 97 GLU A O 1
ATOM 744 N N . LEU A 1 98 ? -8.793 -0.984 -5.125 1.00 76.56 98 LEU A N 1
ATOM 745 C CA . LEU A 1 98 ? -9.386 -1.976 -4.234 1.00 76.56 98 LEU A CA 1
ATOM 746 C C . LEU A 1 98 ? -9.809 -1.383 -2.880 1.00 76.56 98 LEU A C 1
ATOM 748 O O . LEU A 1 98 ? -10.884 -1.711 -2.382 1.00 76.56 98 LEU A O 1
ATOM 752 N N . ALA A 1 99 ? -8.990 -0.503 -2.294 1.00 80.00 99 ALA A N 1
ATOM 753 C CA . ALA A 1 99 ? -9.337 0.187 -1.052 1.00 80.00 99 ALA A CA 1
ATOM 754 C C . ALA A 1 99 ? -10.620 1.017 -1.201 1.00 80.00 99 ALA A C 1
ATOM 756 O O . ALA A 1 99 ? -11.469 1.001 -0.315 1.00 80.00 99 ALA A O 1
ATOM 757 N N . MET A 1 100 ? -10.786 1.685 -2.348 1.00 79.69 100 MET A N 1
ATOM 758 C CA . MET A 1 100 ? -11.957 2.511 -2.664 1.00 79.69 100 MET A CA 1
ATOM 759 C C . MET A 1 100 ? -13.229 1.712 -2.969 1.00 79.69 100 MET A C 1
ATOM 761 O O . MET A 1 100 ? -14.317 2.276 -2.914 1.00 79.69 100 MET A O 1
ATOM 765 N N . MET A 1 101 ? -13.121 0.419 -3.286 1.00 83.50 101 MET A N 1
ATOM 766 C CA . MET A 1 101 ? -14.289 -0.456 -3.451 1.00 83.50 101 MET A CA 1
ATOM 767 C C . MET A 1 101 ? -14.872 -0.942 -2.115 1.00 83.50 101 MET A C 1
ATOM 769 O O . MET A 1 101 ? -15.916 -1.588 -2.124 1.00 83.50 101 MET A O 1
ATOM 773 N N . CYS A 1 102 ? -14.202 -0.679 -0.989 1.00 82.81 102 CYS A N 1
ATOM 774 C CA . CYS A 1 102 ? -14.650 -1.079 0.345 1.00 82.81 102 CYS A CA 1
ATOM 775 C C . CYS A 1 102 ? -15.467 0.036 1.021 1.00 82.81 102 CYS A C 1
ATOM 777 O O . CYS A 1 102 ? -15.236 1.217 0.769 1.00 82.81 102 CYS A O 1
ATOM 779 N N . ASP A 1 103 ? -16.374 -0.328 1.931 1.00 82.38 103 ASP A N 1
ATOM 780 C CA . ASP A 1 103 ? -17.269 0.611 2.625 1.00 82.38 103 ASP A CA 1
ATOM 781 C C . ASP A 1 103 ? -16.540 1.525 3.624 1.00 82.38 103 ASP A C 1
ATOM 783 O O . ASP A 1 103 ? -16.915 2.682 3.810 1.00 82.38 103 ASP A O 1
ATOM 787 N N . ILE A 1 104 ? -15.497 1.018 4.294 1.00 80.19 104 ILE A N 1
ATOM 788 C CA . ILE A 1 104 ? -14.688 1.784 5.255 1.00 80.19 104 ILE A CA 1
ATOM 789 C C . ILE A 1 104 ? -13.212 1.546 4.971 1.00 80.19 104 ILE A C 1
ATOM 791 O O . ILE A 1 104 ? -12.757 0.404 4.974 1.00 80.19 104 ILE A O 1
ATOM 795 N N . ILE A 1 105 ? -12.441 2.623 4.821 1.00 79.44 105 ILE A N 1
ATOM 796 C CA . ILE A 1 105 ? -10.981 2.547 4.769 1.00 79.44 105 ILE A CA 1
ATOM 797 C C . ILE A 1 10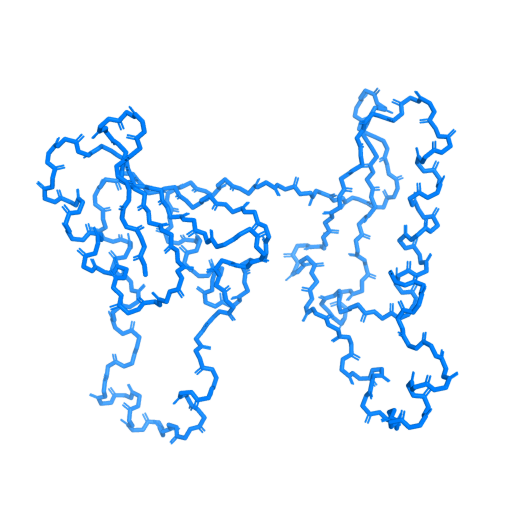5 ? -10.435 2.912 6.144 1.00 79.44 105 ILE A C 1
ATOM 799 O O . ILE A 1 105 ? -10.386 4.080 6.531 1.00 79.44 105 ILE A O 1
ATOM 803 N N . TYR A 1 106 ? -10.004 1.901 6.888 1.00 72.12 106 TYR A N 1
ATOM 804 C CA . TYR A 1 106 ? -9.229 2.112 8.098 1.00 72.12 106 TYR A CA 1
ATOM 805 C C . TYR A 1 106 ? -7.765 2.229 7.704 1.00 72.12 106 TYR A C 1
ATOM 807 O O . TYR A 1 106 ? -7.023 1.246 7.644 1.00 72.12 106 TYR A O 1
ATOM 815 N N . VAL A 1 107 ? -7.369 3.456 7.381 1.00 63.88 107 VAL A N 1
ATOM 816 C CA . VAL A 1 107 ? -5.963 3.777 7.202 1.00 63.88 107 VAL A CA 1
ATOM 817 C C . VAL A 1 107 ? -5.384 4.021 8.577 1.00 63.88 107 VAL A C 1
ATOM 819 O O . VAL A 1 107 ? -5.785 4.951 9.279 1.00 63.88 107 VAL A O 1
ATOM 822 N N . ILE A 1 108 ? -4.391 3.222 8.939 1.00 53.66 108 ILE A N 1
ATOM 823 C CA . ILE A 1 108 ? -3.472 3.604 10.000 1.00 53.66 108 ILE A CA 1
ATOM 824 C C . ILE A 1 108 ? -2.633 4.740 9.408 1.00 53.66 108 ILE A C 1
ATOM 826 O O . ILE A 1 108 ? -1.564 4.531 8.833 1.00 53.66 108 ILE A O 1
ATOM 830 N N . LEU A 1 109 ? -3.214 5.946 9.432 1.00 45.91 109 LEU A N 1
ATOM 831 C CA . LEU A 1 109 ? -2.591 7.143 8.906 1.00 45.91 109 LEU A CA 1
ATOM 832 C C . LEU A 1 109 ? -1.437 7.451 9.814 1.00 45.91 109 LEU A C 1
ATOM 834 O O . LEU A 1 109 ? -1.595 7.708 11.010 1.00 45.91 109 LEU A O 1
ATOM 838 N N . LYS A 1 110 ? -0.287 7.550 9.180 1.00 46.78 110 LYS A N 1
ATOM 839 C CA . LYS A 1 110 ? 0.620 8.574 9.602 1.00 46.78 110 LYS A CA 1
ATOM 840 C C . LYS A 1 110 ? 0.312 9.816 8.692 1.00 46.78 110 LYS A C 1
ATOM 842 O O . LYS A 1 110 ? 0.297 9.661 7.481 1.00 46.78 110 LYS A O 1
ATOM 847 N N . LEU A 1 111 ? -0.161 10.953 9.250 1.00 36.47 111 LEU A N 1
ATOM 848 C CA . LEU A 1 111 ? -0.399 12.335 8.737 1.00 36.47 111 LEU A CA 1
ATOM 849 C C . LEU A 1 111 ? 0.897 13.148 8.588 1.00 36.47 111 LEU A C 1
ATOM 851 O O . LEU A 1 111 ? 1.828 12.825 9.288 1.00 36.47 111 LEU A O 1
ATOM 855 N N . ASN A 1 112 ? 0.930 14.237 7.806 1.00 37.97 112 ASN A N 1
ATOM 856 C CA . ASN A 1 112 ? 1.457 15.516 8.248 1.00 37.97 112 ASN A CA 1
ATOM 857 C C . ASN A 1 112 ? 1.268 16.752 7.345 1.00 37.97 112 ASN A C 1
ATOM 859 O O . ASN A 1 112 ? 0.911 16.634 6.184 1.00 37.97 112 ASN A O 1
ATOM 863 N N . PHE A 1 113 ? 1.468 17.911 7.998 1.00 36.97 113 PHE A N 1
ATOM 864 C CA . PHE A 1 113 ? 1.595 19.323 7.633 1.00 36.97 113 PHE A CA 1
ATOM 865 C C . PHE A 1 113 ? 3.083 19.716 7.591 1.00 36.97 113 PHE A C 1
ATOM 867 O O . PHE A 1 113 ? 3.919 19.041 8.183 1.00 36.97 113 PHE A O 1
ATOM 874 N N . ILE A 1 114 ? 3.402 20.865 6.995 1.00 47.81 114 ILE A N 1
ATOM 875 C CA . ILE A 1 114 ? 4.585 21.671 7.360 1.00 47.81 114 ILE A CA 1
ATOM 876 C C . ILE A 1 114 ? 4.629 21.803 8.894 1.00 47.81 114 ILE A C 1
ATOM 878 O O . ILE A 1 114 ? 3.589 22.094 9.464 1.00 47.81 114 ILE A O 1
ATOM 882 N N . LEU A 1 115 ? 5.781 21.566 9.538 1.00 45.62 115 LEU A N 1
ATOM 883 C CA . LEU A 1 115 ? 5.985 21.500 11.002 1.00 45.62 115 LEU A CA 1
ATOM 884 C C . LEU A 1 115 ? 4.916 22.222 11.844 1.00 45.62 115 LEU A C 1
ATOM 886 O O . LEU A 1 115 ? 4.992 23.426 12.080 1.00 45.62 115 LEU A O 1
ATOM 890 N N . LEU A 1 116 ? 3.936 21.463 12.330 1.00 52.22 116 LEU A N 1
ATOM 891 C CA . LEU A 1 116 ? 2.937 21.928 13.286 1.00 52.22 116 LEU A CA 1
ATOM 892 C C . LEU A 1 116 ? 2.823 20.914 14.413 1.00 52.22 116 LEU A C 1
ATOM 894 O O . LEU A 1 116 ? 2.950 19.707 14.203 1.00 52.22 116 LEU A O 1
ATOM 898 N N . LYS A 1 117 ? 2.542 21.412 15.611 1.00 49.22 117 LYS A N 1
ATOM 899 C CA . LYS A 1 117 ? 2.067 20.573 16.700 1.00 49.22 117 LYS A CA 1
ATOM 900 C C . LYS A 1 117 ? 0.533 20.555 16.669 1.00 49.22 117 LYS A C 1
ATOM 902 O O . LYS A 1 117 ? -0.080 21.565 16.328 1.00 49.22 117 LYS A O 1
ATOM 907 N N . GLY A 1 118 ? -0.088 19.425 17.011 1.00 49.97 118 GLY A N 1
ATOM 908 C CA . GLY A 1 118 ? -1.549 19.292 17.112 1.00 49.97 118 GLY A CA 1
ATOM 909 C C . GLY A 1 118 ? -2.180 20.288 18.101 1.00 49.97 118 GLY A C 1
ATOM 910 O O . GLY A 1 118 ? -1.477 21.011 18.797 1.00 49.97 118 GLY A O 1
ATOM 911 N N . VAL A 1 119 ? -3.514 20.313 18.213 1.00 46.19 119 VAL A N 1
ATOM 912 C CA . VAL A 1 119 ? -4.258 21.278 19.064 1.00 46.19 119 VAL A CA 1
ATOM 913 C C . VAL A 1 119 ? -3.803 21.268 20.536 1.00 46.19 119 VAL A C 1
ATOM 915 O O . VAL A 1 119 ? -3.831 22.301 21.195 1.00 46.19 119 VAL A O 1
ATOM 918 N N . GLN A 1 120 ? -3.326 20.125 21.040 1.00 57.38 120 GLN A N 1
ATOM 919 C CA . GLN A 1 120 ? -2.757 19.971 22.390 1.00 57.38 120 GLN A CA 1
ATOM 920 C C . GLN A 1 120 ? -1.221 20.044 22.432 1.00 57.38 120 GLN A C 1
ATOM 922 O O . GLN A 1 120 ? -0.607 19.729 23.443 1.00 57.38 120 GLN A O 1
ATOM 927 N N . GLN A 1 121 ? -0.593 20.414 21.319 1.00 60.91 121 GLN A N 1
ATOM 928 C CA . GLN A 1 121 ? 0.850 20.493 21.112 1.00 60.91 121 GLN A CA 1
ATOM 929 C C . GLN A 1 121 ? 1.653 19.204 21.375 1.00 60.91 121 GLN A C 1
ATOM 931 O O . GLN A 1 121 ? 2.879 19.224 21.406 1.00 60.91 121 GLN A O 1
ATOM 936 N N . ASN A 1 122 ? 0.971 18.066 21.481 1.00 65.81 122 ASN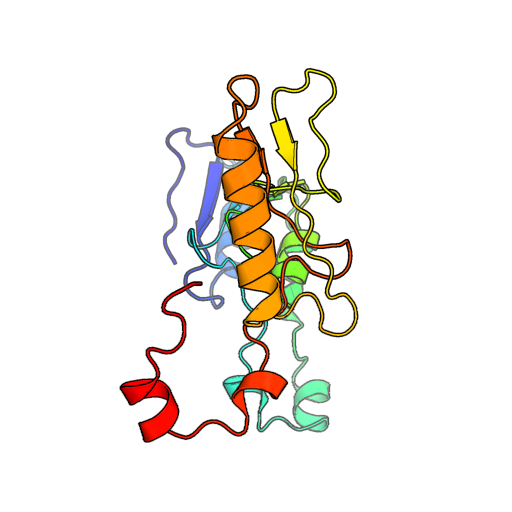 A N 1
ATOM 937 C CA . ASN A 1 122 ? 1.565 16.771 21.799 1.00 65.81 122 ASN A CA 1
ATOM 938 C C . ASN A 1 122 ? 1.762 15.844 20.595 1.00 65.81 122 ASN A C 1
ATOM 940 O O . ASN A 1 122 ? 2.265 14.735 20.754 1.00 65.81 122 ASN A O 1
ATOM 944 N N . VAL A 1 123 ? 1.358 16.265 19.398 1.00 65.62 123 VAL A N 1
ATOM 945 C CA . VAL A 1 123 ? 1.498 15.470 18.175 1.00 65.62 123 VAL A CA 1
ATOM 946 C C . VAL A 1 123 ? 2.238 16.284 17.117 1.00 65.62 123 VAL A C 1
ATOM 948 O O . VAL A 1 123 ? 1.716 17.302 16.674 1.00 65.62 123 VAL A O 1
ATOM 951 N N . GLY A 1 124 ? 3.441 15.851 16.740 1.00 56.19 124 GLY A N 1
ATOM 952 C CA . GLY A 1 124 ? 4.288 16.445 15.706 1.00 56.19 124 GLY A CA 1
ATOM 953 C C . GLY A 1 124 ? 3.946 15.948 14.300 1.00 56.19 124 GLY A C 1
ATOM 954 O O . GLY A 1 124 ? 3.395 14.861 14.114 1.00 56.19 124 GLY A O 1
ATOM 955 N N . LEU A 1 125 ? 4.247 16.769 13.296 1.00 65.12 125 LEU A N 1
ATOM 956 C CA . LEU A 1 125 ? 3.683 16.664 11.956 1.00 65.12 125 LEU A CA 1
ATOM 957 C C . LEU A 1 125 ? 4.693 17.230 10.899 1.00 65.12 125 LEU A C 1
ATOM 959 O O . LEU A 1 125 ? 4.919 18.427 10.891 1.00 65.12 125 LEU A O 1
ATOM 963 N N . ILE A 1 126 ? 5.314 16.387 10.049 1.00 71.31 126 ILE A N 1
ATOM 964 C CA . ILE A 1 126 ? 6.327 16.562 8.931 1.00 71.31 126 ILE A CA 1
ATOM 965 C C . ILE A 1 126 ? 5.886 16.243 7.430 1.00 71.31 126 ILE A C 1
ATOM 967 O O . ILE A 1 126 ? 6.250 15.203 6.866 1.00 71.31 126 ILE A O 1
ATOM 971 N N . GLN A 1 127 ? 5.060 17.030 6.739 1.00 71.94 127 GLN A N 1
ATOM 972 C CA . GLN A 1 127 ? 4.514 16.667 5.405 1.00 71.94 127 GLN A CA 1
ATOM 973 C C . GLN A 1 127 ? 5.578 16.523 4.319 1.00 71.94 127 GLN A C 1
ATOM 975 O O . GLN A 1 127 ? 6.329 17.467 4.070 1.00 71.94 127 GLN A O 1
ATOM 980 N N . LEU A 1 128 ? 5.565 15.417 3.564 1.00 77.44 128 LEU A N 1
ATOM 981 C CA . LEU A 1 128 ? 6.410 15.302 2.370 1.00 77.44 128 LEU A CA 1
ATOM 982 C C . LEU A 1 128 ? 5.923 16.259 1.263 1.00 77.44 128 LEU A C 1
ATOM 984 O O . LEU A 1 128 ? 4.765 16.187 0.830 1.00 77.44 128 LEU A O 1
ATOM 988 N N . ASN A 1 129 ? 6.815 17.125 0.764 1.00 75.50 129 ASN A N 1
ATOM 989 C CA . ASN A 1 129 ? 6.485 18.191 -0.192 1.00 75.50 129 ASN A CA 1
ATOM 990 C C . ASN A 1 129 ? 7.411 18.224 -1.425 1.00 75.50 129 ASN A C 1
ATOM 992 O O . ASN A 1 129 ? 8.092 19.208 -1.707 1.00 75.50 129 ASN A O 1
ATOM 996 N N . ARG A 1 130 ? 7.382 17.152 -2.224 1.00 83.50 130 ARG A N 1
ATOM 997 C CA . ARG A 1 130 ? 7.917 17.114 -3.600 1.00 83.50 130 ARG A CA 1
ATOM 998 C C . ARG A 1 130 ? 6.808 16.777 -4.605 1.00 83.50 130 ARG A C 1
ATOM 1000 O O . ARG A 1 130 ? 6.880 15.764 -5.306 1.00 83.50 130 ARG A O 1
ATOM 1007 N N . PRO A 1 131 ? 5.766 17.618 -4.735 1.00 72.88 131 PRO A N 1
ATOM 1008 C CA . PRO A 1 131 ? 4.561 17.289 -5.501 1.00 72.88 131 PRO A CA 1
ATOM 1009 C C . PRO A 1 131 ? 4.827 17.059 -6.995 1.00 72.88 131 PRO A C 1
ATOM 1011 O O . PRO A 1 131 ? 4.137 16.260 -7.622 1.00 72.88 131 PRO A O 1
ATOM 1014 N N . LYS A 1 132 ? 5.856 17.701 -7.571 1.00 79.88 132 LYS A N 1
ATOM 1015 C CA . LYS A 1 132 ? 6.260 17.497 -8.978 1.00 79.88 132 LYS A CA 1
ATOM 1016 C C . LYS A 1 132 ? 6.875 16.116 -9.243 1.00 79.88 132 LYS A C 1
ATOM 1018 O O . LYS A 1 132 ? 6.908 15.686 -10.391 1.00 79.88 132 LYS A O 1
ATOM 1023 N N . ALA A 1 133 ? 7.342 15.435 -8.198 1.00 73.81 133 ALA A N 1
ATOM 1024 C CA . ALA A 1 133 ? 7.894 14.085 -8.249 1.00 73.81 133 ALA A CA 1
ATOM 1025 C C . ALA A 1 133 ? 7.015 13.076 -7.488 1.00 73.81 133 ALA A C 1
ATOM 1027 O O . ALA A 1 133 ? 7.488 11.999 -7.154 1.00 73.81 133 ALA A O 1
ATOM 1028 N N . LEU A 1 134 ? 5.753 13.421 -7.180 1.00 75.81 134 LEU A N 1
ATOM 1029 C CA . LEU A 1 134 ? 4.841 12.599 -6.367 1.00 75.81 134 LEU A CA 1
ATOM 1030 C C . LEU A 1 134 ? 5.471 12.142 -5.041 1.00 75.81 134 LEU A C 1
ATOM 1032 O O . LEU A 1 134 ? 5.297 10.999 -4.621 1.00 75.81 134 LEU A O 1
ATOM 1036 N N . ASN A 1 135 ? 6.238 13.029 -4.400 1.00 76.44 135 ASN A N 1
ATOM 1037 C CA . ASN A 1 135 ? 6.996 12.709 -3.192 1.00 76.44 135 ASN A CA 1
ATOM 1038 C C . ASN A 1 135 ? 7.948 11.517 -3.377 1.00 76.44 135 ASN A C 1
ATOM 1040 O O . ASN A 1 135 ? 8.172 10.759 -2.440 1.00 76.44 135 ASN A O 1
ATOM 1044 N N . ALA A 1 136 ? 8.501 11.329 -4.582 1.00 83.81 136 ALA A N 1
ATOM 1045 C CA . ALA A 1 136 ? 9.591 10.388 -4.771 1.00 83.81 136 ALA A CA 1
ATOM 1046 C C . ALA A 1 136 ? 10.702 10.701 -3.760 1.00 83.81 136 ALA A C 1
ATOM 1048 O O . ALA A 1 136 ? 11.031 11.868 -3.522 1.00 83.81 136 ALA A O 1
ATOM 1049 N N . LEU A 1 137 ? 11.227 9.668 -3.125 1.00 77.69 137 LEU A N 1
ATOM 1050 C CA . LEU A 1 137 ? 12.250 9.799 -2.107 1.00 77.69 137 LEU A CA 1
ATOM 1051 C C . LEU A 1 137 ? 13.572 10.054 -2.819 1.00 77.69 137 LEU A C 1
ATOM 1053 O O . LEU A 1 137 ? 13.948 9.297 -3.712 1.00 77.69 137 LEU A O 1
ATOM 1057 N N . CYS A 1 138 ? 14.207 11.159 -2.464 1.00 83.44 138 CYS A N 1
ATOM 1058 C CA . CYS A 1 138 ? 15.518 11.560 -2.945 1.00 83.44 138 CYS A CA 1
ATOM 1059 C C . CYS A 1 138 ? 16.369 11.978 -1.744 1.00 83.44 138 CYS A C 1
ATOM 1061 O O . CYS A 1 138 ? 15.820 12.264 -0.674 1.00 83.44 138 CYS A O 1
ATOM 1063 N N . ASP A 1 139 ? 17.677 12.094 -1.943 1.00 80.50 139 ASP A N 1
ATOM 1064 C CA . ASP A 1 139 ? 18.658 12.389 -0.887 1.00 80.50 139 ASP A CA 1
ATOM 1065 C C . ASP A 1 139 ? 18.298 13.631 -0.051 1.00 80.50 139 ASP A C 1
ATOM 1067 O O . ASP A 1 139 ? 18.237 13.618 1.183 1.00 80.50 139 ASP A O 1
ATOM 1071 N N . GLY A 1 140 ? 17.934 14.706 -0.755 1.00 80.62 140 GLY A N 1
ATOM 1072 C CA . GLY A 1 140 ? 17.529 15.964 -0.133 1.00 80.62 140 GLY A CA 1
ATOM 1073 C C . GLY A 1 140 ? 16.246 15.855 0.696 1.00 80.62 140 GLY A C 1
ATOM 1074 O O . GLY A 1 140 ? 16.180 16.414 1.787 1.00 80.62 140 GLY A O 1
ATOM 1075 N N . LEU A 1 141 ? 15.243 15.100 0.229 1.00 80.06 141 LEU A N 1
ATOM 1076 C CA . LEU A 1 141 ? 13.992 14.928 0.976 1.00 80.06 141 LEU A CA 1
ATOM 1077 C C . LEU A 1 141 ? 14.233 14.161 2.280 1.00 80.06 141 LEU A C 1
ATOM 1079 O O . LEU A 1 141 ? 13.650 14.500 3.305 1.00 80.06 141 LEU A O 1
ATOM 1083 N N . MET A 1 142 ? 15.108 13.157 2.254 1.00 81.31 142 MET A N 1
ATOM 1084 C CA . MET A 1 142 ? 15.435 12.361 3.438 1.00 81.31 142 MET A CA 1
ATOM 1085 C C . MET A 1 142 ? 16.228 13.162 4.467 1.00 81.31 142 MET A C 1
ATOM 1087 O O . MET A 1 142 ? 15.913 13.118 5.655 1.00 81.31 142 MET A O 1
ATOM 1091 N N . THR A 1 143 ? 17.167 13.992 4.009 1.00 80.88 143 THR A N 1
ATOM 1092 C CA . THR A 1 143 ? 17.881 14.940 4.877 1.00 80.88 143 THR A CA 1
ATOM 1093 C C . THR A 1 143 ? 16.914 15.893 5.596 1.00 80.88 143 THR A C 1
ATOM 1095 O O . THR A 1 143 ? 17.069 16.162 6.789 1.00 80.88 143 THR A O 1
ATOM 1098 N N . GLU A 1 144 ? 15.886 16.387 4.900 1.00 77.75 144 GLU A N 1
ATOM 1099 C CA . GLU A 1 144 ? 14.867 17.271 5.483 1.00 77.75 144 GLU A CA 1
ATOM 1100 C C . GLU A 1 144 ? 13.954 16.555 6.489 1.00 77.75 144 GLU A C 1
ATOM 1102 O O . GLU A 1 144 ? 13.651 17.119 7.544 1.00 77.75 144 GLU A O 1
ATOM 1107 N N . ILE A 1 145 ? 13.548 15.312 6.200 1.00 79.94 145 ILE A N 1
ATOM 1108 C CA . ILE A 1 145 ? 12.757 14.490 7.129 1.00 79.94 145 ILE A CA 1
ATOM 1109 C C . ILE A 1 145 ? 13.542 14.240 8.421 1.00 79.94 145 ILE A C 1
ATOM 1111 O O . ILE A 1 145 ? 12.989 14.436 9.502 1.00 79.94 145 ILE A O 1
ATOM 1115 N N . ASN A 1 146 ? 14.823 13.870 8.319 1.00 80.12 146 ASN A N 1
ATOM 1116 C CA . ASN A 1 146 ? 15.675 13.592 9.480 1.00 80.12 146 ASN A CA 1
ATOM 1117 C C . ASN A 1 146 ? 15.804 14.818 10.383 1.00 80.12 146 ASN A C 1
ATOM 1119 O O . ASN A 1 146 ? 15.541 14.747 11.578 1.00 80.12 146 ASN A O 1
ATOM 1123 N N . LYS A 1 147 ? 16.065 15.987 9.795 1.00 79.56 147 LYS A N 1
ATOM 1124 C CA . LYS A 1 147 ? 16.146 17.238 10.556 1.00 79.56 147 LYS A CA 1
ATOM 1125 C C . LYS A 1 147 ? 14.831 17.596 11.264 1.00 79.56 147 LYS A C 1
ATOM 1127 O O . LYS A 1 147 ? 14.835 18.143 12.370 1.00 79.56 147 LYS A O 1
ATOM 1132 N N . ALA A 1 148 ? 13.695 17.330 10.622 1.00 72.75 148 ALA A N 1
ATOM 1133 C CA . ALA A 1 148 ? 12.378 17.565 11.205 1.00 72.75 148 ALA A CA 1
ATOM 1134 C C . ALA A 1 148 ? 12.064 16.586 12.351 1.00 72.75 148 ALA A C 1
ATOM 1136 O O . ALA A 1 148 ? 11.444 16.984 13.338 1.00 72.75 148 ALA A O 1
ATOM 1137 N N . LEU A 1 149 ? 12.524 15.338 12.242 1.00 77.31 149 LEU A N 1
ATOM 1138 C CA . LEU A 1 149 ? 12.442 14.345 13.311 1.00 77.31 149 LEU A CA 1
ATOM 1139 C C . LEU A 1 149 ? 13.312 14.735 14.510 1.00 77.31 149 LEU A C 1
ATOM 1141 O O . LEU A 1 149 ? 12.771 14.801 15.612 1.00 77.31 149 LEU A O 1
ATOM 1145 N N . ASP A 1 150 ? 14.578 15.107 14.291 1.00 83.12 150 ASP A N 1
ATOM 1146 C CA . ASP A 1 150 ? 15.493 15.571 15.351 1.00 83.12 150 ASP A CA 1
ATOM 1147 C C . ASP A 1 150 ? 14.884 16.744 16.140 1.00 83.12 150 ASP A C 1
ATOM 1149 O O . ASP A 1 150 ? 15.005 16.851 17.360 1.00 83.12 150 ASP A O 1
ATOM 1153 N N . THR A 1 151 ? 14.168 17.629 15.440 1.00 75.25 151 THR A N 1
ATOM 1154 C CA . THR A 1 151 ? 13.490 18.777 16.055 1.00 75.25 151 THR A CA 1
ATOM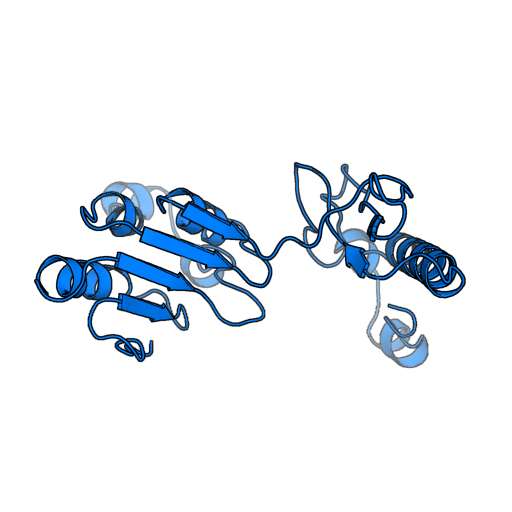 1155 C C . THR A 1 151 ? 12.338 18.347 16.968 1.00 75.25 151 THR A C 1
ATOM 1157 O O . THR A 1 151 ? 12.176 18.918 18.045 1.00 75.25 151 THR A O 1
ATOM 1160 N N . PHE A 1 152 ? 11.532 17.359 16.563 1.00 74.00 152 PHE A N 1
ATOM 1161 C CA . PHE A 1 152 ? 10.438 16.851 17.398 1.00 74.00 152 PHE A CA 1
ATOM 1162 C C . PHE A 1 152 ? 10.923 15.950 18.535 1.00 74.00 152 PHE A C 1
ATOM 1164 O O . PHE A 1 152 ? 10.254 15.881 19.562 1.00 74.00 152 PHE A O 1
ATOM 1171 N N . GLU A 1 153 ? 12.075 15.301 18.383 1.00 72.44 153 GLU A N 1
ATOM 1172 C CA . GLU A 1 153 ? 12.689 14.486 19.434 1.00 72.44 153 GLU A CA 1
ATOM 1173 C C . GLU A 1 153 ? 13.201 15.333 20.607 1.00 72.44 153 GLU A C 1
ATOM 1175 O O . GLU A 1 153 ? 13.065 14.943 21.766 1.00 72.44 153 GLU A O 1
ATOM 1180 N N . LEU A 1 154 ? 13.726 16.531 20.332 1.00 80.06 154 LEU A N 1
ATOM 1181 C CA . LEU A 1 154 ? 14.180 17.464 21.370 1.00 80.06 154 LEU A CA 1
ATOM 1182 C C . LEU A 1 154 ? 13.028 18.139 22.143 1.00 80.06 154 LEU A C 1
ATOM 1184 O O . LEU A 1 154 ? 13.276 18.851 23.119 1.00 80.06 154 LEU A O 1
ATOM 1188 N N . ASP A 1 155 ? 11.775 17.929 21.732 1.00 78.06 155 ASP A N 1
ATOM 1189 C CA . ASP A 1 155 ? 10.598 18.572 22.308 1.00 78.06 155 ASP A CA 1
ATOM 1190 C C . ASP A 1 155 ? 9.851 17.647 23.276 1.00 78.06 155 ASP A C 1
ATOM 1192 O O . ASP A 1 155 ? 9.049 16.802 22.878 1.00 78.06 155 ASP A O 1
ATOM 1196 N N . SER A 1 156 ? 10.057 17.852 24.580 1.00 77.88 156 SER A N 1
ATOM 1197 C CA . SER A 1 156 ? 9.469 17.019 25.640 1.00 77.88 156 SER A CA 1
ATOM 1198 C C . SER A 1 156 ? 7.936 17.050 25.720 1.00 77.88 156 SER A C 1
ATOM 1200 O O . SER A 1 156 ? 7.355 16.288 26.495 1.00 77.88 156 SER A O 1
ATOM 1202 N N . GLN A 1 157 ? 7.264 17.907 24.944 1.00 73.12 157 GLN A N 1
ATOM 1203 C CA . GLN A 1 157 ? 5.803 17.959 24.875 1.00 73.12 157 GLN A CA 1
ATOM 1204 C C . GLN A 1 157 ? 5.230 17.061 23.773 1.00 73.12 157 GLN A C 1
ATOM 1206 O O . GLN A 1 157 ? 4.052 16.714 23.845 1.00 73.12 157 GLN A O 1
ATOM 1211 N N . VAL A 1 158 ? 6.024 16.668 22.770 1.00 71.75 158 VAL A N 1
ATOM 1212 C CA . VAL A 1 158 ? 5.567 15.840 21.647 1.00 71.75 158 VAL A CA 1
ATOM 1213 C C . VAL A 1 158 ? 5.600 14.357 22.030 1.00 71.75 158 VAL A C 1
ATOM 1215 O O . VAL A 1 158 ? 6.651 13.773 22.253 1.00 71.75 158 VAL A O 1
ATOM 1218 N N . GLY A 1 159 ? 4.428 13.723 22.084 1.00 57.53 159 GLY A N 1
ATOM 1219 C CA . GLY A 1 159 ? 4.254 12.300 22.392 1.00 57.53 159 GLY A CA 1
ATOM 1220 C C . GLY A 1 159 ? 4.048 11.395 21.172 1.00 57.53 159 GLY A C 1
ATOM 1221 O O . GLY A 1 159 ? 4.132 10.176 21.299 1.00 57.53 159 GLY A O 1
ATOM 1222 N N . ALA A 1 160 ? 3.771 11.955 19.990 1.00 59.97 160 ALA A N 1
ATOM 1223 C CA . ALA A 1 160 ? 3.687 11.199 18.740 1.00 59.97 160 ALA A CA 1
ATOM 1224 C C . ALA A 1 160 ? 4.078 12.070 17.544 1.00 59.97 160 ALA A C 1
ATOM 1226 O O . ALA A 1 160 ? 3.634 13.206 17.450 1.00 59.97 160 ALA A O 1
ATOM 1227 N N . VAL A 1 161 ? 4.847 11.532 16.596 1.00 52.56 161 VAL A N 1
ATOM 1228 C CA . VAL A 1 161 ? 5.073 12.177 15.298 1.00 52.56 161 VAL A CA 1
ATOM 1229 C C . VAL A 1 161 ? 4.350 11.385 14.235 1.00 52.56 161 VAL A C 1
ATOM 1231 O O . VAL A 1 161 ? 4.491 10.165 14.111 1.00 52.56 161 VAL A O 1
ATOM 1234 N N . VAL A 1 162 ? 3.562 12.097 13.456 1.00 64.31 162 VAL A N 1
ATOM 1235 C CA . VAL A 1 162 ? 2.843 11.529 12.343 1.00 64.31 162 VAL A CA 1
ATOM 1236 C C . VAL A 1 162 ? 3.609 11.869 11.065 1.00 64.31 162 VAL A C 1
ATOM 1238 O O . VAL A 1 162 ? 4.052 13.011 10.988 1.00 64.31 162 VAL A O 1
ATOM 1241 N N . ILE A 1 163 ? 3.781 10.902 10.129 1.00 63.28 163 ILE A N 1
ATOM 1242 C CA . ILE A 1 163 ? 4.292 11.059 8.737 1.00 63.28 163 ILE A CA 1
ATOM 1243 C C . ILE A 1 163 ? 3.380 10.689 7.572 1.00 63.28 163 ILE A C 1
ATOM 1245 O O . ILE A 1 163 ? 2.968 9.552 7.510 1.00 63.28 163 ILE A O 1
ATOM 1249 N N . THR A 1 164 ? 3.141 11.616 6.631 1.00 64.31 164 THR A N 1
ATOM 1250 C CA . THR A 1 164 ? 2.325 11.535 5.413 1.00 64.31 164 THR A CA 1
ATOM 1251 C C . THR A 1 164 ? 2.867 12.364 4.261 1.00 64.31 164 THR A C 1
ATOM 1253 O O . THR A 1 164 ? 3.720 13.237 4.403 1.00 64.31 164 THR A O 1
ATOM 1256 N N . GLY A 1 165 ? 2.344 12.077 3.078 1.00 63.53 165 GLY A N 1
ATOM 1257 C CA . GLY A 1 165 ? 2.593 12.915 1.919 1.00 63.53 165 GLY A CA 1
ATOM 1258 C C . GLY A 1 165 ? 1.541 13.988 1.724 1.00 63.53 165 GLY A C 1
ATOM 1259 O O . GLY A 1 165 ? 0.819 14.385 2.624 1.00 63.53 165 GLY A O 1
ATOM 1260 N N . ASN A 1 166 ? 1.458 14.502 0.514 1.00 64.62 166 ASN A N 1
ATOM 1261 C CA . ASN A 1 166 ? 0.341 15.362 0.157 1.00 64.62 166 ASN A CA 1
ATOM 1262 C C . ASN A 1 166 ? -0.826 14.518 -0.358 1.00 64.62 166 ASN A C 1
ATOM 1264 O O . ASN A 1 166 ? -0.752 13.297 -0.486 1.00 64.62 166 ASN A O 1
ATOM 1268 N N . GLU A 1 167 ? -1.896 15.211 -0.712 1.00 56.53 167 GLU A N 1
ATOM 1269 C CA . GLU A 1 167 ? -3.115 14.627 -1.264 1.00 56.53 167 GLU A CA 1
ATOM 1270 C C . GLU A 1 167 ? -2.872 13.742 -2.498 1.00 56.53 167 GLU A C 1
ATOM 1272 O O . GLU A 1 167 ? -3.675 12.862 -2.791 1.00 56.53 167 GLU A O 1
ATOM 1277 N N . LYS A 1 168 ? -1.777 13.956 -3.240 1.00 58.94 168 LYS A N 1
ATOM 1278 C CA . LYS A 1 168 ? -1.507 13.234 -4.492 1.00 58.94 168 LYS A CA 1
ATOM 1279 C C . LYS A 1 168 ? -0.780 11.918 -4.279 1.00 58.94 168 LYS A C 1
ATOM 1281 O O . LYS A 1 168 ? -0.940 10.999 -5.076 1.00 58.94 168 LYS A O 1
ATOM 1286 N N . ALA A 1 169 ? 0.059 11.842 -3.259 1.00 59.59 169 ALA A N 1
ATOM 1287 C CA . ALA A 1 169 ? 0.780 10.637 -2.904 1.00 59.59 169 ALA A CA 1
ATOM 1288 C C . ALA A 1 169 ? 1.370 10.811 -1.514 1.00 59.59 169 ALA A C 1
ATOM 1290 O O . ALA A 1 169 ? 1.910 11.873 -1.195 1.00 59.59 169 ALA A O 1
ATOM 1291 N N . PHE A 1 170 ? 1.384 9.721 -0.747 1.00 63.12 170 PHE A N 1
ATOM 1292 C CA . PHE A 1 170 ? 2.331 9.607 0.350 1.00 63.12 170 PHE A CA 1
ATOM 1293 C C . PHE A 1 170 ? 3.760 9.794 -0.193 1.00 63.12 170 PHE A C 1
ATOM 1295 O O . PHE A 1 170 ? 4.395 10.813 0.064 1.00 63.12 170 PHE A O 1
ATOM 1302 N N . ALA A 1 171 ? 4.201 8.852 -1.030 1.00 68.25 171 ALA A N 1
ATOM 1303 C CA . ALA A 1 171 ? 5.457 8.856 -1.772 1.00 68.25 171 ALA A CA 1
ATOM 1304 C C . ALA A 1 171 ? 5.345 7.879 -2.949 1.00 68.25 171 ALA A C 1
ATOM 1306 O O . ALA A 1 171 ? 4.807 6.782 -2.796 1.00 68.25 171 ALA A O 1
ATOM 1307 N N . ALA A 1 172 ? 5.859 8.251 -4.120 1.00 64.38 172 ALA A N 1
ATOM 1308 C CA . ALA A 1 172 ? 5.841 7.410 -5.320 1.00 64.38 172 ALA A CA 1
ATOM 1309 C C . ALA A 1 172 ? 6.974 6.365 -5.382 1.00 64.38 172 ALA A C 1
ATOM 1311 O O . ALA A 1 172 ? 7.113 5.683 -6.398 1.00 64.38 172 ALA A O 1
ATOM 1312 N N . GLY A 1 173 ? 7.759 6.216 -4.310 1.00 69.50 173 GLY A N 1
ATOM 1313 C CA . GLY A 1 173 ? 8.934 5.339 -4.246 1.00 69.50 173 GLY A CA 1
ATOM 1314 C C . GLY A 1 173 ? 10.242 6.107 -4.445 1.00 69.50 173 GLY A C 1
ATOM 1315 O O . GLY A 1 173 ? 10.268 7.319 -4.271 1.00 69.50 173 GLY A O 1
ATOM 1316 N N . ALA A 1 174 ? 11.335 5.420 -4.779 1.00 71.62 174 ALA A N 1
ATOM 1317 C CA . ALA A 1 174 ? 12.632 6.064 -5.003 1.00 71.62 174 ALA A CA 1
ATOM 1318 C C . ALA A 1 174 ? 12.624 6.957 -6.257 1.00 71.62 174 ALA A C 1
ATOM 1320 O O . ALA A 1 174 ? 11.957 6.652 -7.252 1.00 71.62 174 ALA A O 1
ATOM 1321 N N . ASP A 1 175 ? 13.376 8.055 -6.225 1.00 81.25 175 ASP A N 1
ATOM 1322 C CA . ASP A 1 175 ? 13.496 8.972 -7.354 1.00 81.25 175 ASP A CA 1
ATOM 1323 C C . ASP A 1 175 ? 14.381 8.372 -8.456 1.00 81.25 175 ASP A C 1
ATOM 1325 O O . ASP A 1 175 ? 15.599 8.533 -8.497 1.00 81.25 175 ASP A O 1
ATOM 1329 N N . ILE A 1 176 ? 13.740 7.670 -9.396 1.00 81.56 176 ILE A N 1
ATOM 1330 C CA . ILE A 1 176 ? 14.412 7.024 -10.533 1.00 81.56 176 ILE A CA 1
ATOM 1331 C C . ILE A 1 176 ? 15.268 8.029 -11.320 1.00 81.56 176 ILE A C 1
ATOM 1333 O O . ILE A 1 176 ? 16.309 7.651 -11.851 1.00 81.56 176 ILE A O 1
ATOM 1337 N N . LYS A 1 177 ? 14.879 9.310 -11.384 1.00 81.50 177 LYS A N 1
ATOM 1338 C CA . LYS A 1 177 ? 15.641 10.331 -12.120 1.00 81.50 177 LYS A CA 1
ATOM 1339 C C . LYS A 1 177 ? 16.939 10.717 -11.417 1.00 81.50 177 LYS A C 1
ATOM 1341 O O . LYS A 1 177 ? 17.892 11.082 -12.102 1.00 81.50 177 LYS A O 1
ATOM 1346 N N . GLU A 1 178 ? 16.974 10.647 -10.090 1.00 81.19 178 GLU A N 1
ATOM 1347 C CA . GLU A 1 178 ? 18.199 10.825 -9.305 1.00 81.19 178 GLU A CA 1
ATOM 1348 C C . GLU A 1 178 ? 19.142 9.635 -9.519 1.00 81.19 178 GLU A C 1
ATOM 1350 O O . GLU A 1 178 ? 20.333 9.815 -9.766 1.00 81.19 178 GLU A O 1
ATOM 1355 N N . MET A 1 179 ? 18.583 8.423 -9.533 1.00 76.31 179 MET A N 1
ATOM 1356 C CA . MET A 1 179 ? 19.352 7.177 -9.576 1.00 76.31 179 MET A CA 1
ATOM 1357 C C . MET A 1 179 ? 19.789 6.740 -10.983 1.00 76.31 179 MET A C 1
ATOM 1359 O O . MET A 1 179 ? 20.711 5.938 -11.110 1.00 76.31 179 MET A O 1
ATOM 1363 N N . GLN A 1 180 ? 19.151 7.237 -12.050 1.00 82.12 180 GLN A N 1
ATOM 1364 C CA . GLN A 1 180 ? 19.335 6.729 -13.424 1.00 82.12 180 GLN A CA 1
ATOM 1365 C C . GLN A 1 180 ? 20.788 6.752 -13.930 1.00 82.12 180 GLN A C 1
ATOM 1367 O O . GLN A 1 180 ? 21.143 5.951 -14.789 1.00 82.12 180 GLN A O 1
ATOM 1372 N N . ASN A 1 181 ? 21.620 7.660 -13.411 1.00 79.38 181 ASN A N 1
ATOM 1373 C CA . ASN A 1 181 ? 23.002 7.853 -13.861 1.00 79.38 181 ASN A CA 1
ATOM 1374 C C . ASN A 1 181 ? 24.040 7.186 -12.950 1.00 79.38 181 ASN A C 1
ATOM 1376 O O . ASN A 1 181 ? 25.242 7.363 -13.149 1.00 79.38 181 ASN A O 1
ATOM 1380 N N . TRP A 1 182 ? 23.607 6.471 -11.916 1.00 77.56 182 TRP A N 1
ATOM 1381 C CA . TRP A 1 182 ? 24.523 5.923 -10.931 1.00 77.56 182 TRP A CA 1
ATOM 1382 C C . TRP A 1 182 ? 25.108 4.598 -11.401 1.00 77.56 182 TRP A C 1
ATOM 1384 O O . TRP A 1 182 ? 24.424 3.745 -11.966 1.00 77.56 182 TRP A O 1
ATOM 1394 N N . THR A 1 183 ? 26.401 4.418 -11.147 1.00 81.00 183 THR A N 1
ATOM 1395 C CA . THR A 1 183 ? 27.107 3.178 -11.462 1.00 81.00 183 THR A CA 1
ATOM 1396 C C . THR A 1 183 ? 27.246 2.317 -10.216 1.00 81.00 183 THR A C 1
ATOM 1398 O O . THR A 1 183 ? 27.258 2.809 -9.086 1.00 81.00 183 THR A O 1
ATOM 1401 N N . PHE A 1 184 ? 27.395 1.012 -10.420 1.00 75.00 184 PHE A N 1
ATOM 1402 C CA . PHE A 1 184 ? 27.604 0.065 -9.330 1.00 75.00 184 PHE A CA 1
ATOM 1403 C C . PHE A 1 184 ? 28.803 0.430 -8.420 1.00 75.00 184 PHE A C 1
ATOM 1405 O O . PHE A 1 184 ? 28.599 0.477 -7.205 1.00 75.00 184 PHE A O 1
ATOM 1412 N N . PRO A 1 185 ? 30.009 0.775 -8.937 1.00 79.88 185 PRO A N 1
ATOM 1413 C CA . PRO A 1 185 ? 31.128 1.188 -8.083 1.00 79.88 185 PRO A CA 1
ATOM 1414 C C . PRO A 1 185 ? 30.832 2.450 -7.263 1.00 79.88 185 PRO A C 1
ATOM 1416 O O . PRO A 1 185 ? 31.214 2.523 -6.099 1.00 79.88 185 PRO A O 1
ATOM 1419 N N . ALA A 1 186 ? 30.108 3.417 -7.839 1.00 76.31 186 ALA A N 1
ATOM 1420 C CA . ALA A 1 186 ? 29.733 4.646 -7.143 1.00 76.31 186 ALA A CA 1
ATOM 1421 C C . ALA A 1 186 ? 28.751 4.380 -5.989 1.00 76.31 186 ALA A C 1
ATOM 1423 O O . ALA A 1 186 ? 28.935 4.913 -4.899 1.00 76.31 186 ALA A O 1
ATOM 1424 N N . CYS A 1 187 ? 27.757 3.507 -6.193 1.00 75.94 187 CYS A N 1
ATOM 1425 C CA . CYS A 1 187 ? 26.810 3.129 -5.139 1.00 75.94 187 CYS A CA 1
ATOM 1426 C C . CYS A 1 187 ? 27.495 2.351 -4.005 1.00 75.94 187 CYS A C 1
ATOM 1428 O O . CYS A 1 187 ? 27.204 2.582 -2.832 1.00 75.94 187 CYS A O 1
ATOM 1430 N N . TYR A 1 188 ? 28.401 1.432 -4.363 1.00 70.94 188 TYR A N 1
ATOM 1431 C CA . TYR A 1 188 ? 29.089 0.549 -3.419 1.00 70.94 188 TYR A CA 1
ATOM 1432 C C . TYR A 1 188 ? 30.122 1.295 -2.566 1.00 70.94 188 TYR A C 1
ATOM 1434 O O . TYR A 1 188 ? 30.145 1.139 -1.349 1.00 70.94 188 TYR A O 1
ATOM 1442 N N . SER A 1 189 ? 30.960 2.133 -3.182 1.00 78.25 189 SER A N 1
ATOM 1443 C CA . SER A 1 189 ? 31.985 2.900 -2.461 1.00 78.25 189 SER A CA 1
ATOM 1444 C C . SER A 1 189 ? 31.435 4.154 -1.773 1.00 78.25 189 SER A C 1
ATOM 1446 O O . SER A 1 189 ? 32.023 4.606 -0.796 1.00 78.25 189 SER A O 1
ATOM 1448 N N . GLY A 1 190 ? 30.323 4.714 -2.266 1.00 73.81 190 GLY A N 1
ATOM 1449 C CA . GLY A 1 190 ? 29.693 5.932 -1.741 1.00 73.81 190 GLY A CA 1
ATOM 1450 C C . GLY A 1 190 ? 28.690 5.712 -0.607 1.00 73.81 190 GLY A C 1
ATOM 1451 O O . GLY A 1 190 ? 28.070 6.676 -0.174 1.00 73.81 190 GLY A O 1
ATOM 1452 N N . ASN A 1 191 ? 28.522 4.470 -0.138 1.00 71.44 191 ASN A N 1
ATOM 1453 C CA . ASN A 1 191 ? 27.591 4.111 0.935 1.00 71.44 191 ASN A CA 1
ATOM 1454 C C . ASN A 1 191 ? 26.149 4.599 0.657 1.00 71.44 191 ASN A C 1
ATOM 1456 O O . ASN A 1 191 ? 25.535 5.291 1.467 1.00 71.44 191 ASN A O 1
ATOM 1460 N N . PHE A 1 192 ? 25.619 4.289 -0.532 1.00 69.50 192 PHE A N 1
ATOM 1461 C CA . PHE A 1 192 ? 24.282 4.728 -0.954 1.00 69.50 192 PHE A CA 1
ATOM 1462 C C . PHE A 1 192 ? 23.197 4.378 0.081 1.00 69.50 192 PHE A C 1
ATOM 1464 O O . PHE A 1 192 ? 23.149 3.250 0.567 1.00 69.50 192 PHE A O 1
ATOM 1471 N N . LEU A 1 193 ? 22.306 5.342 0.363 1.00 68.56 193 LEU A N 1
ATOM 1472 C CA . LEU A 1 193 ? 21.215 5.274 1.348 1.00 68.56 193 LEU A CA 1
ATOM 1473 C C . LEU A 1 193 ? 21.670 5.257 2.816 1.00 68.56 193 LEU A C 1
ATOM 1475 O O . LEU A 1 193 ? 20.832 5.084 3.694 1.00 68.56 193 LEU A O 1
ATOM 1479 N N . SER A 1 194 ? 22.957 5.465 3.127 1.00 72.19 194 SER A N 1
ATOM 1480 C CA . SER A 1 194 ? 23.457 5.368 4.511 1.00 72.19 194 SER A CA 1
ATOM 1481 C C . SER A 1 194 ? 22.866 6.376 5.499 1.00 72.19 194 SER A C 1
ATOM 1483 O O . SER A 1 194 ? 23.104 6.256 6.695 1.00 72.19 194 SER A O 1
ATOM 1485 N N . HIS A 1 195 ? 22.178 7.402 5.006 1.00 62.38 195 HIS A N 1
ATOM 1486 C CA . HIS A 1 195 ? 21.575 8.474 5.796 1.00 62.38 195 HIS A CA 1
ATOM 1487 C C . HIS A 1 195 ? 20.060 8.607 5.543 1.00 62.38 195 HIS A C 1
ATOM 1489 O O . HIS A 1 195 ? 19.471 9.630 5.889 1.00 62.38 195 HIS A O 1
ATOM 1495 N N . TRP A 1 196 ? 19.452 7.601 4.905 1.00 66.00 196 TRP A N 1
ATOM 1496 C CA . TRP A 1 196 ? 18.007 7.485 4.706 1.00 66.00 196 TRP A CA 1
ATOM 1497 C C . TRP A 1 196 ? 17.336 6.752 5.868 1.00 66.00 196 TRP A C 1
ATOM 1499 O O . TRP A 1 196 ? 17.988 5.869 6.470 1.00 66.00 196 TRP A O 1
#

Sequence (196 aa):
MVNKKGVNQNLGLVQLNRPKALNALCDGFEEDSQVGVVVITGSEKAIAAGSDIKEMQNWTFLACYSGNFLSHWNRVSFVRKPVIFAMNGFALRGGCELAMMCDIIYVILKLNFILLKGVQQNVGLIQLNRPKALNALCDGLMTEINKALDTFELDSQVGAVVITGNEKAFAAGADIKEMQNWTFPACYSGNFLSHW

Organism: NCBI:txid1676925

Secondary structure (DSSP, 8-state):
--EEE-SSTTEEEEE-SSGGGHHHHHHHHHH-TT--EEEEE--SSEEE--S-HHHHTT--HHHHHHTTTTTTTTGGGG--S-EEEEESSEE-THHHHHHHTSSEEEE-PPP--SSEE-TTS-EEE-----GGGTT-B-HHHHHHHHHHHHHHHT-TT--EEE---BTTBS--SB-HHHHTT--HHHHHHTTTTTT-

InterPro domains:
  IPR001753 Enoyl-CoA hydratase/isomerase-like domain [PF00378] (8-107)
  IPR001753 Enoyl-CoA hydratase/isomerase-like domain [PF00378] (120-196)
  IPR029045 ClpP/crotonase-like domain superfamily [SSF52096] (8-108)
  IPR029045 ClpP/crotonase-like domain superfamily [SSF52096] (118-187)

pLDDT: mean 71.29, std 11.33, range [36.47, 86.56]

Foldseek 3Di:
DDWDCPVQNQETEAEPPDPPCPLVSLVVLLPPPSHQEYEQEYPLAERDQEDDCVVCVPDDPCCCVVVVPCVSVLSLLPRPHAYEYEDNYDQHYSNVVSNVSGPYYNDPAQAADPFDAPPQSAETHDEQPPVVQQSADDPVSLVSVVVSVVVLVVDPSHPYYGQAYDPSHRHPYHDCVRCVPDDPVCCVVVVPPVSD

Radius of gyration: 20.82 Å; chains: 1; bounding box: 57×40×55 Å

=== Feature glossary ===
Annotated list of the representations used here:

Nearest PDB structures. The Foldseek neighbor list gives the closest experimentally determined structures in the PDB, ranked by structural alignment. TM-score near 1 means near-identical fold; near 0.3 means only rough topology match. This is how one finds what a novel AlphaFold prediction most resembles in the solved-structure universe.

Foldseek 3Di. Foldseek's 3Di representation compresses backbone geometry into a per-residue letter drawn from a learned twenty-state alphabet. It captures the tertiary interaction pattern around each residue — which residues are packed against it in space, regardless of where they are in sequence.

Radius of gyration, Cα contacts, bounding box. Radius of gyration (Rg) is the root-mean-square distance of Cα atoms from their centroid — a single number for overall size and compactness. A globular domain of N residues has Rg ≈ 2.2·N^0.38 Å; an extended or disordered chain has a much larger Rg. The Cα contact count is the number of residue pairs whose Cα atoms are within 8 Å and are more than four positions apart in sequence — a standard proxy for tertiary packing density. The bounding box is the smallest axis-aligned box enclosing all Cα atoms.

InterPro / GO / CATH / organism. The annotation block draws on four external resources. InterPro: which protein families and domains the sequence belongs to. GO: standardized terms for what the protein does, what process it participates in, and where in the cell it acts. CATH: which structural fold it has in the CATH hierarchy. Organism: the species of origin.

mmCIF coordinates. The mmCIF block holds the 3D Cartesian coordinates of each backbone atom (N, Cα, C, O) in ångströms. mmCIF is the PDB's canonical archive format — a tagged-loop text representation of the atomic model.

pLDDT. pLDDT is the predicted lDDT-Cα score: AlphaFold's confidence that the local environment of each residue (all inter-atomic distances within 15 Å) is correctly placed. It is a per-residue number between 0 and 100, with higher meaning more reliable.

Backbone torsions (φ/ψ). φ (phi) and ψ (psi) are the two rotatable backbone dihedrals per residue: φ is the C(i-1)–N–Cα–C torsion, ψ is the N–Cα–C–N(i+1) torsion, both in degrees on (−180°, 180°]. α-helical residues cluster near (−60°, −45°); β-strand residues near (−120°, +130°). A Ramachandran plot is simply a scatter of (φ, ψ) for every residue.

B-factor. For experimental (PDB) structures, the B-factor (temperature factor) quantifies the positional spread of each atom in the crystal — a combination of thermal vibration and static disorder — in units of Å². High B-factors mark flexible loops or poorly resolved regions; low B-factors mark the rigid, well-ordered core.

Secondary structure (3-state, P-SEA). SS3 is a coarse helix/strand/coil call (letters a/b/c) made by the P-SEA algorithm from inter-Cα distances and dihedrals. It is less detailed than DSSP but needs only Cα positions.

Predicted aligned error. Predicted aligned error is AlphaFold's pairwise confidence. Unlike pLDDT (per-residue), PAE is per-residue-pair and captures whether two parts of the structure are correctly placed relative to each other. Units are ångströms of expected positional error.

Solvent-accessible surface area. Solvent-accessible surface area (SASA) is the area in Å² traced out by the centre of a 1.4 Å probe sphere (a water molecule) rolled over the protein's van der Waals surface (Shrake–Rupley / Lee–Richards construction). Buried residues have near-zero SASA; fully exposed residues can exceed 200 Å². The total SASA scales roughly with the number of surface residues.

Secondary structure (8-state, DSSP). The SS8 string is DSSP's per-residue secondary-structure call. α-helix (H) means an i→i+4 H-bond ladder; β-strand (E) means the residue participates in a β-sheet; 3₁₀ (G) and π (I) are tighter and wider helices; T/S are turns/bends; '-' is loop.

Rendered structure images. Structure images are PyMOL renders from six orthogonal camera directions. Cartoon representation draws helices as coils and strands as arrows; sticks shows the backbone as bonds; surface shows the solvent-excluded envelope. Rainbow coloring maps sequence position to hue (blue→red, N→C); chain coloring assigns a distinct color per polypeptide.

Sequence. The amino-acid sequence is the protein's primary structure: the linear order of residues from the N-terminus to the C-terminus, written in one-letter code. Everything else here — the 3D coordinates, the secondary structure, the domain annotations — is ultimately a consequence of this string.

Contact-map, Ramachandran, and PAE plots. Three diagnostic plots accompany the record. The Cα contact map visualizes the tertiary structure as a 2D adjacency matrix (8 Å cutoff, sequence-local contacts suppressed). The Ramachandran plot shows the distribution of backbone (φ, ψ) torsions, with points in the α and β basins reflecting secondary structure content. The PAE plot shows AlphaFold's inter-residue confidence as a color matrix.